Protein AF-A0A952FEF1-F1 (afdb_monomer)

Nearest PDB structures (foldseek):
  5n77-assembly1_E  TM=9.427E-01  e=1.129E-18  Escherichia coli
  5n78-assembly1_C  TM=9.349E-01  e=2.037E-18  Es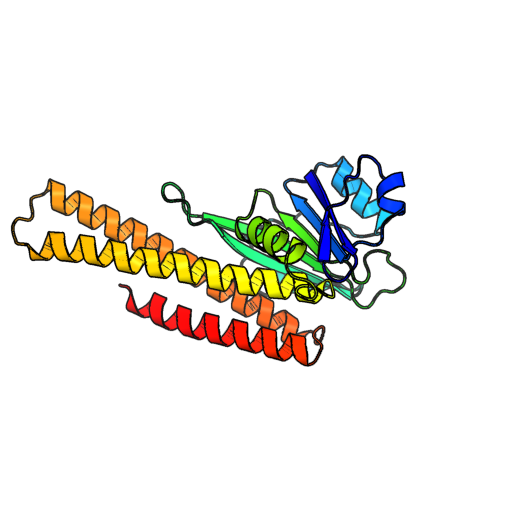cherichia coli
  8zak-assembly1_A  TM=8.685E-01  e=8.334E-14  Campylobacter jejuni
  8zak-assembly2_B  TM=9.053E-01  e=2.712E-13  Campylobacter jejuni
  8zah-assembly2_B  TM=8.853E-01  e=4.165E-13  Campylobacter jejuni

Mean predicted aligned error: 4.14 Å

Radius of gyration: 20.31 Å; Cα contacts (8 Å, |Δi|>4): 347; chains: 1; bounding box: 54×36×61 Å

Structure (mmCIF, N/CA/C/O backbone):
data_AF-A0A952FEF1-F1
#
_entry.id   AF-A0A952FEF1-F1
#
loop_
_atom_site.group_PDB
_atom_site.id
_atom_site.type_symbol
_atom_site.label_atom_id
_atom_site.label_alt_id
_atom_site.label_comp_id
_atom_site.label_asym_id
_atom_site.label_entity_id
_atom_site.label_seq_id
_atom_site.pdbx_PDB_ins_code
_atom_site.Cartn_x
_atom_site.Cartn_y
_atom_site.Cartn_z
_atom_site.occupancy
_atom_site.B_iso_or_equiv
_atom_site.auth_seq_id
_atom_site.auth_comp_id
_atom_site.auth_asym_id
_atom_site.auth_atom_id
_atom_site.pdbx_PDB_model_num
ATOM 1 N N . MET A 1 1 ? -16.180 6.837 -3.194 1.00 88.62 1 MET A N 1
ATOM 2 C CA . MET A 1 1 ? -16.674 5.456 -3.078 1.00 88.62 1 MET A CA 1
ATOM 3 C C . MET A 1 1 ? -16.152 4.860 -1.791 1.00 88.62 1 MET A C 1
ATOM 5 O O . MET A 1 1 ? -14.949 4.789 -1.569 1.00 88.62 1 MET A O 1
ATOM 9 N N . LEU A 1 2 ? -17.084 4.459 -0.938 1.00 91.62 2 LEU A N 1
ATOM 10 C CA . LEU A 1 2 ? -16.831 3.824 0.341 1.00 91.62 2 LEU A CA 1
ATOM 11 C C . LEU A 1 2 ? -16.951 2.300 0.210 1.00 91.62 2 LEU A C 1
ATOM 13 O O . LEU A 1 2 ? -18.035 1.779 -0.036 1.00 91.62 2 LEU A O 1
ATOM 17 N N . ASN A 1 3 ? -15.846 1.585 0.409 1.00 93.94 3 ASN A N 1
ATOM 18 C CA . ASN A 1 3 ? -15.790 0.127 0.401 1.00 93.94 3 ASN A CA 1
ATOM 19 C C . ASN A 1 3 ? -15.599 -0.392 1.834 1.00 93.94 3 ASN A C 1
ATOM 21 O O . ASN A 1 3 ? -14.660 0.004 2.524 1.00 93.94 3 ASN A O 1
ATOM 25 N N . ILE A 1 4 ? -16.465 -1.297 2.285 1.00 95.62 4 ILE A N 1
ATOM 26 C CA . ILE A 1 4 ? -16.447 -1.821 3.656 1.00 95.62 4 ILE A CA 1
ATOM 27 C C . ILE A 1 4 ? -16.123 -3.306 3.622 1.00 95.62 4 ILE A C 1
ATOM 29 O O . ILE A 1 4 ? -16.765 -4.053 2.889 1.00 95.62 4 ILE A O 1
ATOM 33 N N . PHE A 1 5 ? -15.143 -3.740 4.416 1.00 96.88 5 PHE A N 1
ATOM 34 C CA . PHE A 1 5 ? -14.686 -5.123 4.415 1.00 96.88 5 PHE A CA 1
ATOM 35 C C . PHE A 1 5 ? -14.766 -5.784 5.790 1.00 96.88 5 PHE A C 1
ATOM 37 O O . PHE A 1 5 ? -14.161 -5.329 6.765 1.00 96.88 5 PHE A O 1
ATOM 44 N N . THR A 1 6 ? -15.474 -6.909 5.847 1.00 96.25 6 THR A N 1
ATOM 45 C CA . THR A 1 6 ? -15.624 -7.762 7.031 1.00 96.25 6 THR A CA 1
ATOM 46 C C . THR A 1 6 ? -14.852 -9.071 6.853 1.00 96.25 6 THR A C 1
ATOM 48 O O . THR A 1 6 ? -14.507 -9.474 5.738 1.00 96.25 6 THR A O 1
ATOM 51 N N . LEU A 1 7 ? -14.571 -9.754 7.966 1.00 94.94 7 LEU A N 1
ATOM 52 C CA . LEU A 1 7 ? -14.046 -11.118 7.944 1.00 94.94 7 LEU A CA 1
ATOM 53 C C . LEU A 1 7 ? -15.168 -12.126 8.176 1.00 94.94 7 LEU A C 1
ATOM 55 O O . LEU A 1 7 ? -15.826 -12.108 9.215 1.00 94.94 7 LEU A O 1
ATOM 59 N N . ALA A 1 8 ? -15.321 -13.074 7.252 1.00 92.25 8 ALA A N 1
ATOM 60 C CA . ALA A 1 8 ? -16.182 -14.236 7.440 1.00 92.25 8 ALA A CA 1
ATOM 61 C C . ALA A 1 8 ? -15.446 -15.520 7.039 1.00 92.25 8 ALA A C 1
ATOM 63 O O . ALA A 1 8 ? -14.955 -15.661 5.920 1.00 92.25 8 ALA A O 1
ATOM 64 N N . ASN A 1 9 ? -15.366 -16.487 7.960 1.00 89.50 9 ASN A N 1
ATOM 65 C CA . ASN A 1 9 ? -14.666 -17.765 7.754 1.00 89.50 9 ASN A CA 1
ATOM 66 C C . ASN A 1 9 ? -13.218 -17.593 7.240 1.00 89.50 9 ASN A C 1
ATOM 68 O O . ASN A 1 9 ? -12.800 -18.288 6.308 1.00 89.50 9 ASN A O 1
ATOM 72 N N . GLY A 1 10 ? -12.489 -16.628 7.816 1.00 90.81 10 GLY A N 1
ATOM 73 C CA . GLY A 1 10 ? -11.101 -16.309 7.462 1.00 90.81 10 GLY A CA 1
ATOM 74 C C . GLY A 1 10 ? -10.921 -15.665 6.085 1.00 90.81 10 GLY A C 1
ATOM 75 O O . GLY A 1 10 ? -9.812 -15.665 5.568 1.00 90.81 10 GLY A O 1
ATOM 76 N N . ARG A 1 11 ? -11.993 -15.179 5.451 1.00 94.56 11 ARG A N 1
ATOM 77 C CA . ARG A 1 11 ? -11.941 -14.498 4.151 1.00 94.56 11 ARG A CA 1
ATOM 78 C C . ARG A 1 11 ? -12.457 -13.078 4.275 1.00 94.56 11 ARG A C 1
ATOM 80 O O . ARG A 1 11 ? -13.389 -12.826 5.039 1.00 94.56 11 ARG A O 1
ATOM 87 N N . LEU A 1 12 ? -11.894 -12.197 3.457 1.00 95.56 12 LEU A N 1
ATOM 88 C CA . LEU A 1 12 ? -12.344 -10.820 3.328 1.00 95.56 12 LEU A CA 1
ATOM 89 C C . LEU A 1 12 ? -13.577 -10.753 2.415 1.00 95.56 12 LEU A C 1
ATOM 91 O O . LEU A 1 12 ? -13.528 -11.206 1.265 1.00 95.56 12 LEU A O 1
ATOM 95 N N . PHE A 1 13 ? -14.668 -10.183 2.920 1.00 94.50 13 PHE A N 1
ATOM 96 C CA . PHE A 1 13 ? -15.900 -9.933 2.173 1.00 94.50 13 PHE A CA 1
ATOM 97 C C . PHE A 1 13 ? -16.162 -8.439 2.084 1.00 94.50 13 PHE A C 1
ATOM 99 O O . PHE A 1 13 ? -16.010 -7.729 3.070 1.00 94.50 13 PHE A O 1
ATOM 106 N N . GLN A 1 14 ? -16.538 -7.980 0.892 1.00 94.75 14 GLN A N 1
ATOM 107 C CA . GLN A 1 14 ? -16.994 -6.613 0.684 1.00 94.75 14 GLN A CA 1
ATOM 108 C C . GLN A 1 14 ? -18.488 -6.543 0.986 1.00 94.75 14 GLN A C 1
ATOM 110 O O . GLN A 1 14 ? -19.257 -7.320 0.421 1.00 94.75 14 GLN A O 1
ATOM 115 N N . GLU A 1 15 ? -18.872 -5.614 1.851 1.00 93.38 15 GLU A N 1
ATOM 116 C CA . GLU A 1 15 ? -20.261 -5.296 2.160 1.00 93.38 15 GLU A CA 1
ATOM 117 C C . GLU A 1 15 ? -20.717 -4.126 1.285 1.00 93.38 15 GLU A C 1
ATOM 119 O O . GLU A 1 15 ? -20.007 -3.126 1.137 1.00 93.38 15 GLU A O 1
ATOM 124 N N . GLU A 1 16 ? -21.910 -4.244 0.711 1.00 86.38 16 GLU A N 1
ATOM 125 C CA . GLU A 1 16 ? -22.573 -3.144 0.014 1.00 86.38 16 GLU A CA 1
ATOM 126 C C . GLU A 1 16 ? -23.330 -2.304 1.047 1.00 86.38 16 GLU A C 1
ATOM 128 O O . GLU A 1 16 ? -24.129 -2.836 1.819 1.00 86.38 16 GLU A O 1
ATOM 133 N N . ILE A 1 17 ? -23.034 -1.002 1.100 1.00 85.88 17 ILE A N 1
ATOM 134 C CA . ILE A 1 17 ? -23.623 -0.076 2.073 1.00 85.88 17 ILE A CA 1
ATOM 135 C C . ILE A 1 17 ? -24.239 1.100 1.328 1.00 85.88 17 ILE A C 1
ATOM 137 O O . ILE A 1 17 ? -23.536 1.864 0.671 1.00 85.88 17 ILE A O 1
ATOM 141 N N . GLU A 1 18 ? -25.546 1.279 1.490 1.00 83.38 18 GLU A N 1
ATOM 142 C CA . GLU A 1 18 ? -26.302 2.383 0.896 1.00 83.38 18 GLU A CA 1
ATOM 143 C C . GLU A 1 18 ? -26.674 3.456 1.935 1.00 83.38 18 GLU A C 1
ATOM 145 O O . GLU A 1 18 ? -27.182 4.523 1.587 1.00 83.38 18 GLU A O 1
ATOM 150 N N . SER A 1 19 ? -26.432 3.198 3.228 1.00 84.81 19 SER A N 1
ATOM 151 C CA . SER A 1 19 ? -26.795 4.113 4.317 1.00 84.81 19 SER A CA 1
ATOM 152 C C . SER A 1 19 ? -25.922 3.986 5.571 1.00 84.81 19 SER A C 1
ATOM 154 O O . SER A 1 19 ? -25.341 2.942 5.870 1.00 84.81 19 SER A O 1
ATOM 156 N N . LEU A 1 20 ? -25.916 5.043 6.391 1.00 84.19 20 LEU A N 1
ATOM 157 C CA . LEU A 1 20 ? -25.285 5.045 7.718 1.00 84.19 20 LEU A CA 1
ATOM 158 C C . LEU A 1 20 ? -25.856 3.958 8.652 1.00 84.19 20 LEU A C 1
ATOM 160 O O . LEU A 1 20 ? -25.149 3.398 9.490 1.00 84.19 20 LEU A O 1
ATOM 164 N N . GLU A 1 21 ? -27.145 3.653 8.517 1.00 86.75 21 GLU A N 1
ATOM 165 C CA . GLU A 1 21 ? -27.823 2.627 9.311 1.00 86.75 21 GLU A CA 1
ATOM 166 C C . GLU A 1 21 ? -27.338 1.222 8.949 1.00 86.75 21 GLU A C 1
ATOM 168 O O . GLU A 1 21 ? -27.220 0.371 9.829 1.00 86.75 21 GLU A O 1
ATOM 173 N N . GLU A 1 22 ? -27.005 0.968 7.684 1.00 86.31 22 GLU A N 1
ATOM 174 C CA . GLU A 1 22 ? -26.373 -0.281 7.257 1.00 86.31 22 GLU A CA 1
ATOM 175 C C . GLU A 1 22 ? -24.933 -0.395 7.737 1.00 86.31 22 GLU A C 1
ATOM 177 O O . GLU A 1 22 ? -24.582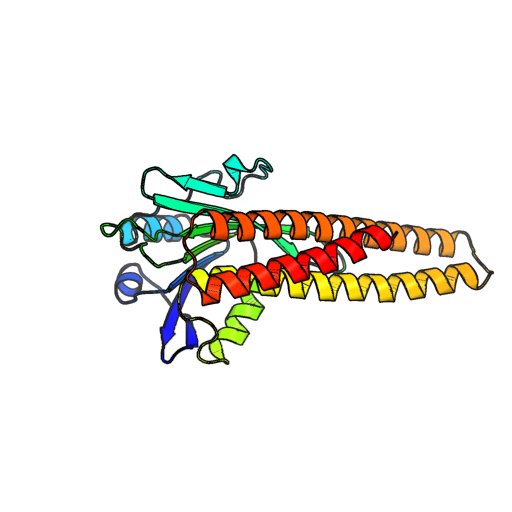 -1.438 8.285 1.00 86.31 22 GLU A O 1
ATOM 182 N N . LEU A 1 23 ? -24.146 0.686 7.665 1.00 85.25 23 LEU A N 1
ATOM 183 C CA . LEU A 1 23 ? -22.796 0.737 8.242 1.00 85.25 23 LEU A CA 1
ATOM 184 C C . LEU A 1 23 ? -22.789 0.301 9.713 1.00 85.25 23 LEU A C 1
ATOM 186 O O . LEU A 1 23 ? -21.884 -0.402 10.158 1.00 85.25 23 LEU A O 1
ATOM 190 N N . SER A 1 24 ? -23.846 0.651 10.454 1.00 85.69 24 SER A N 1
ATOM 191 C CA . SER A 1 24 ? -23.979 0.304 11.868 1.00 85.69 24 SER A CA 1
ATOM 192 C C . SER A 1 24 ? -24.168 -1.182 12.175 1.00 85.69 24 SER A C 1
ATOM 194 O O . SER A 1 24 ? -24.002 -1.599 13.323 1.00 85.69 24 SER A O 1
ATOM 196 N N . LYS A 1 25 ? -24.506 -1.986 11.163 1.00 87.56 25 LYS A N 1
ATOM 197 C CA . LYS A 1 25 ? -24.765 -3.424 11.305 1.00 87.56 25 LYS A CA 1
ATOM 198 C C . LYS A 1 25 ? -23.495 -4.262 11.194 1.00 87.56 25 LYS A C 1
ATOM 200 O O . LYS A 1 25 ? -23.526 -5.438 11.550 1.00 87.56 25 LYS A O 1
ATOM 205 N N . PHE A 1 26 ? -22.401 -3.674 10.713 1.00 87.69 26 PHE A N 1
ATOM 206 C CA . PHE A 1 26 ? -21.155 -4.380 10.449 1.00 87.69 26 PHE A CA 1
ATOM 207 C C . PHE A 1 26 ? -20.043 -3.929 11.395 1.00 87.69 26 PHE A C 1
ATOM 209 O O . PHE A 1 26 ? -19.966 -2.772 11.812 1.00 87.69 26 PHE A O 1
ATOM 216 N N . GLN A 1 27 ? -19.147 -4.865 11.698 1.00 88.44 27 GLN A N 1
ATOM 217 C CA . GLN A 1 27 ? -17.873 -4.593 12.353 1.00 88.44 27 GLN A CA 1
ATOM 218 C C . GLN A 1 27 ? -16.756 -4.924 11.354 1.00 88.44 27 GLN A C 1
ATOM 220 O O . GLN A 1 27 ? -16.274 -6.059 11.330 1.00 88.44 27 GLN A O 1
ATOM 225 N N . PRO A 1 28 ? -16.415 -3.986 10.452 1.00 95.75 28 PRO A N 1
ATOM 226 C CA . PRO A 1 28 ? -15.373 -4.223 9.467 1.00 95.75 28 PRO A CA 1
ATOM 227 C C . PRO A 1 28 ? -13.997 -4.286 10.121 1.00 95.75 28 PRO A C 1
ATOM 229 O O . PRO A 1 28 ? -13.797 -3.776 11.218 1.00 95.75 28 PRO A O 1
ATOM 232 N N . ILE A 1 29 ? -13.041 -4.874 9.410 1.00 96.88 29 ILE A N 1
ATOM 233 C CA . ILE A 1 29 ? -11.614 -4.768 9.742 1.00 96.88 29 ILE A CA 1
ATOM 234 C C . ILE A 1 29 ? -10.899 -3.754 8.849 1.00 96.88 29 ILE A C 1
ATOM 236 O O . ILE A 1 29 ? -9.807 -3.299 9.178 1.00 96.88 29 ILE A O 1
ATOM 240 N N 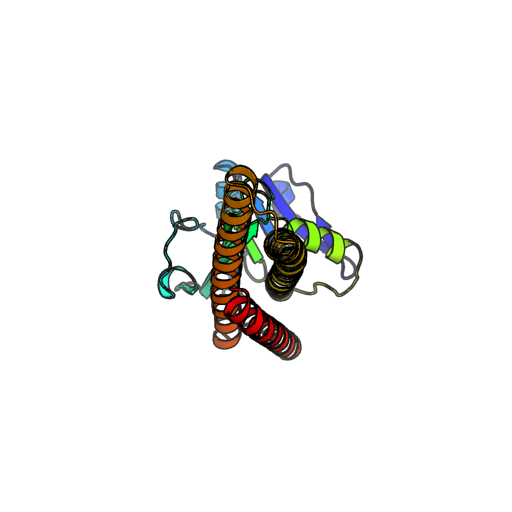. TRP A 1 30 ? -11.510 -3.401 7.717 1.00 98.19 30 TRP A N 1
ATOM 241 C CA . TRP A 1 30 ? -10.955 -2.470 6.750 1.00 98.19 30 TRP A CA 1
ATOM 242 C C . TRP A 1 30 ? -12.071 -1.671 6.079 1.00 98.19 30 TRP A C 1
ATOM 244 O O . TRP A 1 30 ? -13.072 -2.224 5.624 1.00 98.19 30 TRP A O 1
ATOM 254 N N . VAL A 1 31 ? -11.890 -0.359 6.046 1.00 97.44 31 VAL A N 1
ATOM 255 C CA . VAL A 1 31 ? -12.733 0.613 5.365 1.00 97.44 31 VAL A CA 1
ATOM 256 C C . VAL A 1 31 ? -11.854 1.355 4.372 1.00 97.44 31 VAL A C 1
ATOM 258 O O . VAL A 1 31 ? -10.901 2.028 4.755 1.00 97.44 31 VAL A O 1
ATOM 261 N N . ASP A 1 32 ? -12.169 1.228 3.095 1.00 97.44 32 ASP A N 1
ATOM 262 C CA . ASP A 1 32 ? -11.422 1.865 2.025 1.00 97.44 32 ASP A CA 1
ATOM 263 C C . ASP A 1 32 ? -12.239 2.982 1.383 1.00 97.44 32 ASP A C 1
ATOM 265 O O . ASP A 1 32 ? -13.369 2.777 0.941 1.00 97.44 32 ASP A O 1
ATOM 269 N N . LEU A 1 33 ? -11.656 4.172 1.361 1.00 96.44 33 LEU A N 1
ATOM 270 C CA . LEU A 1 33 ? -12.232 5.390 0.832 1.00 96.44 33 LEU A CA 1
ATOM 271 C C . LEU A 1 33 ? -11.487 5.795 -0.443 1.00 96.44 33 LEU A C 1
ATOM 273 O O . LEU A 1 33 ? -10.442 6.439 -0.374 1.00 96.44 33 LEU A O 1
ATOM 277 N N . GLU A 1 34 ? -12.072 5.469 -1.590 1.00 95.38 34 GLU A N 1
ATOM 278 C CA . GLU A 1 34 ? -11.584 5.854 -2.918 1.00 95.38 34 GLU A CA 1
ATOM 279 C C . GLU A 1 34 ? -12.314 7.114 -3.390 1.00 95.38 34 GLU A C 1
ATOM 281 O O . GLU A 1 34 ? -13.537 7.093 -3.549 1.00 95.38 34 GLU A O 1
ATOM 286 N N . SER A 1 35 ? -11.600 8.224 -3.565 1.00 94.38 35 SER A N 1
ATOM 287 C CA . SER A 1 35 ? -12.153 9.552 -3.883 1.00 94.38 35 SER A CA 1
ATOM 288 C C . SER A 1 35 ? -13.437 9.864 -3.076 1.00 94.38 35 SER A C 1
ATOM 290 O O . SER A 1 35 ? -14.511 10.096 -3.651 1.00 94.38 35 SER A O 1
ATOM 292 N N . PRO A 1 36 ? -13.408 9.787 -1.729 1.00 93.44 36 PRO A N 1
ATOM 293 C CA . PRO A 1 36 ? -14.621 9.828 -0.922 1.00 93.44 36 PRO A CA 1
ATOM 294 C C . PRO A 1 36 ? -15.351 11.168 -1.018 1.00 93.44 36 PRO A C 1
ATOM 296 O O . PRO A 1 36 ? -14.771 12.247 -0.861 1.00 93.44 36 PRO A O 1
ATOM 299 N N . THR A 1 37 ? -16.666 11.093 -1.180 1.00 93.38 37 THR A N 1
ATOM 300 C CA . THR A 1 37 ? -17.550 12.256 -1.156 1.00 93.38 37 THR A CA 1
ATOM 301 C C . THR A 1 37 ? -17.601 12.884 0.239 1.00 93.38 37 THR A C 1
ATOM 303 O O . THR A 1 37 ? -17.313 12.251 1.259 1.00 93.38 37 THR A O 1
ATOM 306 N N . LEU A 1 38 ? -18.036 14.146 0.320 1.00 92.25 38 LEU A N 1
ATOM 307 C CA . LEU A 1 38 ? -18.250 14.814 1.610 1.00 92.25 38 LEU A CA 1
ATOM 308 C C . LEU A 1 38 ? -19.266 14.078 2.496 1.00 92.25 38 LEU A C 1
ATOM 310 O O . LEU A 1 38 ? -19.184 14.169 3.718 1.00 92.25 38 LEU A O 1
ATOM 314 N N . GLU A 1 39 ? -20.232 13.383 1.897 1.00 91.75 39 GLU A N 1
ATOM 315 C CA . GLU A 1 39 ? -21.214 12.582 2.624 1.00 91.75 39 GLU A CA 1
ATOM 316 C C . GLU A 1 39 ? -20.576 11.329 3.233 1.00 91.75 39 GLU A C 1
ATOM 318 O O . GLU A 1 39 ? -20.695 11.123 4.439 1.00 91.75 39 GLU A O 1
ATOM 323 N N . GLU A 1 40 ? -19.798 10.577 2.452 1.00 92.75 40 GLU A N 1
ATOM 324 C CA . GLU A 1 40 ? -19.050 9.409 2.937 1.00 92.75 40 GLU A CA 1
ATOM 325 C C . GLU A 1 40 ? -18.080 9.801 4.070 1.00 92.75 40 GLU A C 1
ATOM 327 O O . GLU A 1 40 ? -18.071 9.171 5.129 1.00 92.75 40 GLU A O 1
ATOM 332 N N . LYS A 1 41 ? -17.337 10.913 3.925 1.00 93.38 41 LYS A N 1
ATOM 333 C CA . LYS A 1 41 ? -16.468 11.442 4.999 1.00 93.38 41 LYS A CA 1
ATOM 334 C C . LYS A 1 41 ? -17.259 11.782 6.271 1.00 93.38 41 LYS A C 1
ATOM 336 O O . LYS A 1 41 ? -16.787 11.540 7.384 1.00 93.38 41 LYS A O 1
ATOM 341 N N . ARG A 1 42 ? -18.476 12.331 6.139 1.00 92.38 42 ARG A N 1
ATOM 342 C CA . ARG A 1 42 ? -19.357 12.611 7.289 1.00 92.38 42 ARG A CA 1
ATOM 343 C C . ARG A 1 42 ? -19.831 11.331 7.961 1.00 92.38 42 ARG A C 1
ATOM 345 O O . ARG A 1 42 ? -19.879 11.314 9.188 1.00 92.38 42 ARG A O 1
ATOM 352 N N . TRP A 1 43 ? -20.156 10.284 7.204 1.00 92.69 43 TRP A N 1
ATOM 353 C CA . TRP A 1 43 ? -20.540 8.989 7.772 1.00 92.69 43 TRP A CA 1
ATOM 354 C C . TRP A 1 43 ? -19.415 8.398 8.617 1.00 92.69 43 TRP A C 1
ATOM 356 O O . TRP A 1 43 ? -19.668 7.992 9.751 1.00 92.69 43 TRP A O 1
ATOM 366 N N . ILE A 1 44 ? -18.171 8.449 8.128 1.00 94.31 44 ILE A N 1
ATOM 367 C CA . ILE A 1 44 ? -17.005 7.995 8.897 1.00 94.31 44 ILE A CA 1
ATOM 368 C C . ILE A 1 44 ? -16.861 8.771 10.204 1.00 94.31 44 ILE A C 1
ATOM 370 O O . ILE A 1 44 ? -16.784 8.167 11.275 1.00 94.31 44 ILE A O 1
ATOM 374 N N . LYS A 1 45 ? -16.929 10.103 10.140 1.00 93.81 45 LYS A N 1
ATOM 375 C CA . LYS A 1 45 ? -16.833 10.951 11.332 1.00 93.81 45 LYS A CA 1
ATOM 376 C C . LYS A 1 45 ? -17.956 10.698 12.338 1.00 93.81 45 LYS A C 1
ATOM 378 O O . LYS A 1 45 ? -17.699 10.635 13.535 1.00 93.81 45 LYS A O 1
ATOM 383 N N . GLN A 1 46 ? -19.196 10.559 11.874 1.00 92.94 46 GLN A N 1
ATOM 384 C CA . GLN A 1 46 ? -20.356 10.355 12.746 1.00 92.94 46 GLN A CA 1
ATOM 385 C C . GLN A 1 46 ? -20.379 8.966 13.383 1.00 92.94 46 GLN A C 1
ATOM 387 O O . GLN A 1 46 ? -20.750 8.840 14.548 1.00 92.94 46 GLN A O 1
ATOM 392 N N . TYR A 1 47 ? -20.015 7.929 12.627 1.00 93.25 47 TYR A N 1
ATOM 393 C CA . TYR A 1 47 ? -20.122 6.556 13.100 1.00 93.25 47 TYR A CA 1
ATOM 394 C C . TYR A 1 47 ? -18.880 6.095 13.861 1.00 93.25 47 TYR A C 1
ATOM 396 O O . TYR A 1 47 ? -19.010 5.538 14.952 1.00 93.25 47 TYR A O 1
ATOM 404 N N . TYR A 1 48 ? -17.689 6.337 13.308 1.00 93.56 48 TYR A N 1
ATOM 405 C CA . TYR A 1 48 ? -16.428 5.869 13.884 1.00 93.56 48 TYR A CA 1
ATOM 406 C C . TYR A 1 48 ? -15.779 6.872 14.837 1.00 93.56 48 TYR A C 1
ATOM 408 O O . TYR A 1 48 ? -14.910 6.481 15.611 1.00 93.56 48 TYR A O 1
ATOM 416 N N . GLY A 1 49 ? -16.190 8.144 14.795 1.00 91.25 49 GLY A N 1
ATOM 417 C CA . GLY A 1 49 ? -15.517 9.226 15.521 1.00 91.25 49 GLY A CA 1
ATOM 418 C C . GLY A 1 49 ? -14.176 9.636 14.904 1.00 91.25 49 GLY A C 1
ATOM 419 O O . GLY A 1 49 ? -13.495 10.492 15.459 1.00 91.25 49 GLY A O 1
ATOM 420 N N . LEU A 1 50 ? -13.819 9.060 13.753 1.00 92.81 50 LEU A N 1
ATOM 421 C CA . LEU A 1 50 ? -12.554 9.285 13.063 1.00 92.81 50 LEU A CA 1
ATOM 422 C C . LEU A 1 50 ? -12.628 10.540 12.191 1.00 92.81 50 LEU A C 1
ATOM 424 O O . LEU A 1 50 ? -13.564 10.715 11.405 1.00 92.81 50 LEU A O 1
ATOM 428 N N . SER A 1 51 ? -11.631 11.414 12.315 1.00 89.50 51 SER A N 1
ATOM 429 C CA . SER A 1 51 ? -11.489 12.591 11.454 1.00 89.50 51 SER A CA 1
ATOM 430 C C . SER A 1 51 ? -10.360 12.359 10.460 1.00 89.50 51 SER A C 1
ATOM 432 O O . SER A 1 51 ? -9.226 12.133 10.853 1.00 89.50 51 SER A O 1
ATOM 434 N N . ILE A 1 52 ? -10.677 12.421 9.167 1.00 91.75 52 ILE A N 1
ATOM 435 C CA . ILE A 1 52 ? -9.669 12.351 8.105 1.00 91.75 52 ILE A CA 1
ATOM 436 C C . ILE A 1 52 ? -8.993 13.729 8.025 1.00 91.75 52 ILE A C 1
ATOM 438 O O . ILE A 1 52 ? -9.720 14.707 7.812 1.00 91.75 52 ILE A O 1
ATOM 442 N N . PRO A 1 53 ? -7.661 13.827 8.198 1.00 89.12 53 PRO A N 1
ATOM 443 C CA . PRO A 1 53 ? -6.945 15.095 8.084 1.00 89.12 53 PRO A CA 1
ATOM 444 C C . PRO A 1 53 ? -7.146 15.742 6.706 1.00 89.12 53 PRO A C 1
ATOM 446 O O . PRO A 1 53 ? -7.242 15.042 5.695 1.00 89.12 53 PRO A O 1
ATOM 449 N N . GLU A 1 54 ? -7.241 17.073 6.651 1.00 86.69 54 GLU A N 1
ATOM 450 C CA . GLU A 1 54 ? -7.409 17.794 5.375 1.00 86.69 54 GLU A CA 1
ATOM 451 C C . GLU A 1 54 ? -6.167 17.672 4.485 1.00 86.69 54 GLU A C 1
ATOM 453 O O . GLU A 1 54 ? -6.298 17.610 3.266 1.00 86.69 54 GLU A O 1
ATOM 458 N N . ASP A 1 55 ? -4.998 17.549 5.110 1.00 85.94 55 ASP A N 1
ATOM 459 C CA . ASP A 1 55 ? -3.676 17.367 4.512 1.00 85.94 55 ASP A CA 1
ATOM 460 C C . ASP A 1 55 ? -3.335 15.890 4.244 1.00 85.94 55 ASP A C 1
ATOM 462 O O . ASP A 1 55 ? -2.196 15.557 3.928 1.00 85.94 55 ASP A O 1
ATOM 466 N N . ALA A 1 56 ? -4.285 14.957 4.391 1.00 83.62 56 ALA A N 1
ATOM 467 C CA . ALA A 1 56 ? -4.001 13.524 4.271 1.00 83.62 56 ALA A CA 1
ATOM 468 C C . ALA A 1 56 ? -3.342 13.149 2.928 1.00 83.62 56 ALA A C 1
ATOM 470 O O . ALA A 1 56 ? -2.550 12.205 2.882 1.00 83.62 56 ALA A O 1
ATOM 471 N N . MET A 1 57 ? -3.661 13.892 1.863 1.00 87.31 57 MET A N 1
ATOM 472 C CA . MET A 1 57 ? -3.140 13.698 0.506 1.00 87.31 57 MET A CA 1
ATOM 473 C C . MET A 1 57 ? -1.985 14.653 0.151 1.00 87.31 57 MET A C 1
ATOM 475 O O . MET A 1 57 ? -1.538 14.647 -0.992 1.00 87.31 57 MET A O 1
ATOM 479 N N . ASP A 1 58 ? -1.483 15.454 1.096 1.00 87.06 58 ASP A N 1
ATOM 480 C CA . ASP A 1 58 ? -0.391 16.399 0.836 1.00 87.06 58 ASP A CA 1
ATOM 481 C C . ASP A 1 58 ? 0.900 15.666 0.446 1.00 87.06 58 ASP A C 1
ATOM 483 O O . ASP A 1 58 ? 1.211 14.585 0.951 1.00 87.06 58 ASP A O 1
ATOM 487 N N . GLU A 1 59 ? 1.697 16.265 -0.438 1.00 82.00 59 GLU A N 1
ATOM 488 C CA . GLU A 1 59 ? 2.913 15.654 -0.997 1.00 82.00 59 GLU A CA 1
ATOM 489 C C . GLU A 1 59 ? 4.135 15.706 -0.060 1.00 82.00 59 GLU A C 1
ATOM 491 O O . GLU A 1 59 ? 5.260 15.449 -0.493 1.00 82.00 59 GLU A O 1
ATOM 496 N N . ASP A 1 60 ? 3.927 15.988 1.227 1.00 85.94 60 ASP A N 1
ATOM 497 C CA . ASP A 1 60 ? 4.991 16.065 2.226 1.00 85.94 60 ASP A CA 1
ATOM 498 C C . ASP A 1 60 ? 5.835 14.777 2.274 1.00 85.94 60 ASP A C 1
ATOM 500 O O . ASP A 1 60 ? 5.349 13.640 2.170 1.00 85.94 60 ASP A O 1
ATOM 504 N N . ILE A 1 61 ? 7.147 14.962 2.429 1.00 79.44 61 ILE A N 1
ATOM 505 C CA . ILE A 1 61 ? 8.155 13.888 2.350 1.00 79.44 61 ILE A CA 1
ATOM 506 C C . ILE A 1 61 ? 8.755 13.601 3.741 1.00 79.44 61 ILE A C 1
ATOM 508 O O . ILE A 1 61 ? 9.336 12.532 3.998 1.00 79.44 61 ILE A O 1
ATOM 512 N N . GLU A 1 62 ? 8.613 14.551 4.664 1.00 85.75 62 GLU A N 1
ATOM 513 C CA . GLU A 1 62 ? 9.107 14.492 6.031 1.00 85.75 62 GLU A CA 1
ATOM 514 C C . GLU A 1 62 ? 8.532 13.291 6.793 1.00 85.75 62 GLU A C 1
ATOM 516 O O . GLU A 1 62 ? 7.342 12.992 6.734 1.00 85.75 62 GLU A O 1
ATOM 521 N N . GLU A 1 63 ? 9.377 12.607 7.578 1.00 82.00 63 GLU A N 1
ATOM 522 C CA . GLU A 1 63 ? 8.939 11.425 8.347 1.00 82.00 63 GLU A CA 1
ATOM 523 C C . GLU A 1 63 ? 7.798 11.758 9.300 1.00 82.00 63 GLU A C 1
ATOM 525 O O . GLU A 1 63 ? 6.849 10.994 9.405 1.00 82.00 63 GLU A O 1
ATOM 530 N N . SER A 1 64 ? 7.875 12.920 9.948 1.00 86.62 64 SER A N 1
ATOM 531 C CA . SER A 1 64 ? 6.879 13.385 10.910 1.00 86.62 64 SER A CA 1
ATOM 532 C C . SER A 1 64 ? 5.530 13.727 10.285 1.00 86.62 64 SER A C 1
ATOM 534 O O . SER A 1 64 ? 4.539 13.716 11.000 1.00 86.62 64 SER A O 1
ATOM 536 N N . ALA A 1 65 ? 5.486 14.039 8.985 1.00 87.19 65 ALA A N 1
ATOM 537 C CA . ALA A 1 65 ? 4.239 14.283 8.260 1.00 87.19 65 ALA A CA 1
ATOM 538 C C . ALA A 1 65 ? 3.628 12.978 7.725 1.00 87.19 65 ALA A C 1
ATOM 540 O O . ALA A 1 65 ? 2.424 12.896 7.491 1.00 87.19 65 ALA A O 1
ATOM 541 N N . ARG A 1 66 ? 4.450 11.934 7.550 1.00 92.12 66 ARG A N 1
ATOM 542 C CA . ARG A 1 66 ? 4.020 10.659 6.964 1.00 92.12 66 ARG A CA 1
ATOM 543 C C . ARG A 1 66 ? 3.724 9.567 7.979 1.00 92.12 66 ARG A C 1
ATOM 545 O O . ARG A 1 66 ? 2.831 8.765 7.739 1.00 92.12 66 ARG A O 1
ATOM 552 N N . PHE A 1 67 ? 4.459 9.512 9.085 1.00 94.44 67 PHE A N 1
ATOM 553 C CA . PHE A 1 67 ? 4.381 8.420 10.052 1.00 94.44 67 PHE A CA 1
ATOM 554 C C . PHE A 1 67 ? 4.354 8.979 11.470 1.00 94.44 67 PHE A C 1
ATOM 556 O O . PHE A 1 67 ? 5.386 9.386 12.012 1.00 94.44 67 PHE A O 1
ATOM 563 N N . TYR A 1 68 ? 3.174 9.015 12.077 1.00 94.31 68 TYR A N 1
ATOM 564 C CA . TYR A 1 68 ? 2.995 9.594 13.404 1.00 94.31 68 TYR A CA 1
ATOM 565 C C . TYR A 1 68 ? 1.848 8.933 14.168 1.00 94.31 68 TYR A C 1
ATOM 567 O O . TYR A 1 68 ? 1.017 8.223 13.605 1.00 94.31 68 TYR A O 1
ATOM 575 N N . GLU A 1 69 ? 1.847 9.143 15.479 1.00 94.38 69 GLU A N 1
ATOM 576 C CA . GLU A 1 69 ? 0.765 8.773 16.387 1.00 94.38 69 GLU A CA 1
ATOM 577 C C . GLU A 1 69 ? 0.152 10.070 16.920 1.00 94.38 69 GLU A C 1
ATOM 579 O O . GLU A 1 69 ? 0.888 10.965 17.344 1.00 94.38 69 GLU A O 1
ATOM 584 N N . GLU A 1 70 ? -1.169 10.194 16.855 1.00 92.25 70 GLU A N 1
ATOM 585 C CA . GLU A 1 70 ? -1.900 11.327 17.425 1.00 92.25 70 GLU A CA 1
ATOM 586 C C . GLU A 1 70 ? -2.130 11.164 18.933 1.00 92.25 70 GLU A C 1
ATOM 588 O O . GLU A 1 70 ? -2.036 10.070 19.489 1.00 92.25 70 GLU A O 1
ATOM 593 N N . ASP A 1 71 ? -2.496 12.257 19.610 1.00 89.19 71 ASP A N 1
ATOM 594 C CA . ASP A 1 71 ? -2.747 12.270 21.061 1.00 89.19 71 ASP A CA 1
ATOM 595 C C . ASP A 1 71 ? -3.858 11.289 21.490 1.00 89.19 71 ASP A C 1
ATOM 597 O O . ASP A 1 71 ? -3.904 10.843 22.639 1.00 89.19 71 ASP A O 1
ATOM 601 N N . ASN A 1 72 ? -4.772 10.953 20.575 1.00 87.19 72 ASN A N 1
ATOM 602 C CA . ASN A 1 72 ? -5.847 9.984 20.788 1.00 87.19 72 ASN A CA 1
ATOM 603 C C . ASN A 1 72 ? -5.414 8.518 20.551 1.00 87.19 72 ASN A C 1
ATOM 605 O O . ASN A 1 72 ? -6.245 7.620 20.723 1.00 87.19 72 ASN A O 1
ATOM 609 N N . GLY A 1 73 ? -4.152 8.280 20.172 1.00 88.50 73 GLY A N 1
ATOM 610 C CA . GLY A 1 73 ? -3.570 6.971 19.873 1.00 88.50 73 GLY A CA 1
ATOM 611 C C . GLY A 1 73 ? -3.838 6.447 18.457 1.00 88.50 73 GLY A C 1
ATOM 612 O O . GLY A 1 73 ? -3.573 5.273 18.183 1.00 88.50 73 GLY A O 1
ATOM 613 N N . GLU A 1 74 ? -4.401 7.265 17.562 1.00 94.31 74 GLU A N 1
ATOM 614 C CA . GLU A 1 74 ? -4.525 6.921 16.144 1.00 94.31 74 GLU A CA 1
ATOM 615 C C . GLU A 1 74 ? -3.146 6.939 15.480 1.00 94.31 74 GLU A C 1
ATOM 617 O O . GLU A 1 74 ? -2.389 7.902 15.579 1.00 94.31 74 GLU A O 1
ATOM 622 N N . LEU A 1 75 ? -2.813 5.848 14.796 1.00 96.00 75 LEU A N 1
ATOM 623 C CA . LEU A 1 75 ? -1.612 5.734 13.983 1.00 96.00 75 LEU A CA 1
ATOM 624 C C . LEU A 1 75 ? -1.926 6.215 12.572 1.00 96.00 75 LEU A C 1
ATOM 626 O O . LEU A 1 75 ? -2.843 5.695 11.934 1.00 96.00 75 LEU A O 1
ATOM 630 N N . HIS A 1 76 ? -1.131 7.160 12.085 1.00 96.94 76 HIS A N 1
ATOM 631 C CA . HIS A 1 76 ? -1.209 7.701 10.737 1.00 96.94 76 HIS A CA 1
ATOM 632 C C . HIS A 1 76 ? 0.008 7.249 9.939 1.00 96.94 76 HIS A C 1
ATOM 634 O O . HIS A 1 76 ? 1.152 7.460 10.347 1.00 96.94 76 HIS A O 1
ATOM 640 N N . ILE A 1 77 ? -0.246 6.608 8.800 1.00 97.25 77 ILE A N 1
ATOM 641 C CA . ILE A 1 77 ? 0.779 6.122 7.875 1.00 97.25 77 ILE A CA 1
ATOM 642 C C . ILE A 1 77 ? 0.404 6.613 6.482 1.00 97.25 77 ILE A C 1
ATOM 644 O O . ILE A 1 77 ? -0.606 6.200 5.928 1.00 97.25 77 ILE A O 1
ATOM 648 N N . ARG A 1 78 ? 1.208 7.496 5.906 1.00 96.19 78 ARG A N 1
ATOM 649 C CA . ARG A 1 78 ? 1.045 8.007 4.544 1.00 96.19 78 ARG A CA 1
ATOM 650 C C . ARG A 1 78 ? 2.103 7.355 3.674 1.00 96.19 78 ARG A C 1
ATOM 652 O O . ARG A 1 78 ? 3.294 7.575 3.901 1.00 96.19 78 ARG A O 1
ATOM 659 N N . SER A 1 79 ? 1.664 6.547 2.714 1.00 95.75 79 SER A N 1
ATOM 660 C CA . SER A 1 79 ? 2.571 5.813 1.841 1.00 95.75 79 SER A CA 1
ATOM 661 C C . SER A 1 79 ? 2.205 5.958 0.374 1.00 95.75 79 SER A C 1
ATOM 663 O O . SER A 1 79 ? 1.027 6.058 0.039 1.00 95.75 79 SER A O 1
ATOM 665 N N . ASP A 1 80 ? 3.214 6.011 -0.484 1.00 95.56 80 ASP A N 1
ATOM 666 C CA . ASP A 1 80 ? 3.022 6.026 -1.930 1.00 95.56 80 ASP A CA 1
ATOM 667 C C . ASP A 1 80 ? 2.936 4.583 -2.454 1.00 95.56 80 ASP A C 1
ATOM 669 O O . ASP A 1 80 ? 3.566 3.687 -1.901 1.00 95.56 80 ASP A O 1
ATOM 673 N N . PHE A 1 81 ? 2.130 4.362 -3.493 1.00 96.75 81 PHE A N 1
ATOM 674 C CA . PHE A 1 81 ? 2.014 3.088 -4.209 1.00 96.75 81 PHE A CA 1
ATOM 675 C C . PHE A 1 81 ? 2.283 3.304 -5.691 1.00 96.75 81 PHE A C 1
ATOM 677 O O . PHE A 1 81 ? 1.806 4.278 -6.282 1.00 96.75 81 PHE A O 1
ATOM 684 N N . LEU A 1 82 ? 3.012 2.385 -6.317 1.00 95.75 82 LEU A N 1
ATOM 685 C CA . LEU A 1 82 ? 3.341 2.477 -7.736 1.00 95.75 82 LEU A CA 1
ATOM 686 C C . LEU A 1 82 ? 2.119 2.184 -8.626 1.00 95.75 82 LEU A C 1
ATOM 688 O O . LEU A 1 82 ? 1.411 1.196 -8.442 1.00 95.75 82 LEU A O 1
ATOM 692 N N . ILE A 1 83 ? 1.938 3.000 -9.665 1.00 94.94 83 ILE A N 1
ATOM 693 C CA . ILE A 1 83 ? 1.151 2.674 -10.857 1.00 94.94 83 ILE A CA 1
ATOM 694 C C . ILE A 1 83 ? 2.125 2.615 -12.030 1.00 94.94 83 ILE A C 1
ATOM 696 O O . ILE A 1 83 ? 2.557 3.648 -12.546 1.00 94.94 83 ILE A O 1
ATOM 700 N N . ALA A 1 84 ? 2.478 1.399 -12.444 1.00 91.12 84 ALA A N 1
ATOM 701 C CA . ALA A 1 84 ? 3.363 1.151 -13.576 1.00 91.12 84 ALA A CA 1
ATOM 702 C C . ALA A 1 84 ? 2.558 1.054 -14.882 1.00 91.12 84 ALA A C 1
ATOM 704 O O . ALA A 1 84 ? 2.506 0.006 -15.520 1.00 91.12 84 ALA A O 1
ATOM 705 N N . ASP A 1 85 ? 1.867 2.138 -15.240 1.00 87.75 85 ASP A N 1
ATOM 706 C CA . ASP A 1 85 ? 1.235 2.268 -16.554 1.00 87.75 85 ASP A CA 1
ATOM 707 C C . ASP A 1 85 ? 2.301 2.539 -17.630 1.00 87.75 85 ASP A C 1
ATOM 709 O O . ASP A 1 85 ? 3.220 3.330 -17.411 1.00 87.75 85 ASP A O 1
ATOM 713 N N . ASP A 1 86 ? 2.175 1.892 -18.792 1.00 77.44 86 ASP A N 1
ATOM 714 C CA . ASP A 1 86 ? 3.155 1.995 -19.882 1.00 77.44 86 ASP A CA 1
ATOM 715 C C . ASP A 1 86 ? 3.270 3.419 -20.456 1.00 77.44 86 ASP A C 1
ATOM 717 O O . ASP A 1 86 ? 4.325 3.804 -20.969 1.00 77.44 86 ASP A O 1
ATOM 721 N N . ALA A 1 87 ? 2.183 4.198 -20.416 1.00 83.50 87 ALA A N 1
ATOM 722 C CA . ALA A 1 87 ? 2.131 5.550 -20.960 1.00 83.50 87 ALA A CA 1
ATOM 723 C C . ALA A 1 87 ? 2.395 6.617 -19.890 1.00 83.50 87 ALA A C 1
ATOM 725 O O . ALA A 1 87 ? 3.068 7.609 -20.177 1.00 83.50 87 ALA A O 1
ATOM 726 N N . GLU A 1 88 ? 1.875 6.424 -18.677 1.00 88.94 88 GLU A N 1
ATOM 727 C CA . GLU A 1 88 ? 1.953 7.403 -17.590 1.00 88.94 88 GLU A CA 1
ATOM 728 C C . GLU A 1 88 ? 2.269 6.746 -16.233 1.00 88.94 88 GLU A C 1
ATOM 730 O O . GLU A 1 88 ? 1.395 6.644 -15.357 1.00 88.94 88 GLU A O 1
ATOM 735 N N . PRO A 1 89 ? 3.527 6.311 -16.020 1.00 91.19 89 PRO A N 1
ATOM 736 C CA . PRO A 1 89 ? 3.938 5.755 -14.743 1.00 91.19 89 PRO A CA 1
ATOM 737 C C . PRO A 1 89 ? 3.922 6.839 -13.665 1.00 91.19 89 PRO A C 1
ATOM 739 O O . PRO A 1 89 ? 4.514 7.913 -13.808 1.00 91.19 89 PRO A O 1
ATOM 742 N N . ARG A 1 90 ? 3.265 6.553 -12.544 1.00 93.38 90 ARG A N 1
ATOM 743 C CA . ARG A 1 90 ? 3.119 7.494 -11.428 1.00 93.38 90 ARG A CA 1
ATOM 744 C C . ARG A 1 90 ? 3.040 6.767 -10.095 1.00 93.38 90 ARG A C 1
ATOM 746 O O . ARG A 1 90 ? 3.114 5.545 -10.031 1.00 93.38 90 ARG A O 1
ATOM 753 N N . THR A 1 91 ? 2.925 7.539 -9.028 1.00 93.25 91 THR A N 1
ATOM 754 C CA . THR A 1 91 ? 2.706 7.032 -7.676 1.00 93.25 91 THR A CA 1
ATOM 755 C C . THR A 1 91 ? 1.445 7.653 -7.110 1.00 93.25 91 THR A C 1
ATOM 757 O O . THR A 1 91 ? 1.187 8.829 -7.360 1.00 93.25 91 THR A O 1
ATOM 760 N N . VAL A 1 92 ? 0.697 6.879 -6.333 1.00 93.94 92 VAL A N 1
ATOM 761 C CA . VAL A 1 92 ? -0.534 7.319 -5.675 1.00 93.94 92 VAL A CA 1
ATOM 762 C C . VAL A 1 92 ? -0.316 7.330 -4.183 1.00 93.94 92 VAL A C 1
ATOM 764 O O . VAL A 1 92 ? 0.080 6.320 -3.602 1.00 93.94 92 VAL A O 1
ATOM 767 N N . ARG A 1 93 ? -0.602 8.469 -3.557 1.00 95.00 93 ARG A N 1
ATOM 768 C CA . ARG A 1 93 ? -0.590 8.577 -2.107 1.00 95.00 93 ARG A CA 1
ATOM 769 C C . ARG A 1 93 ? -1.799 7.858 -1.525 1.00 95.00 93 ARG A C 1
ATOM 771 O O . ARG A 1 93 ? -2.936 8.138 -1.895 1.00 95.00 93 ARG A O 1
ATOM 778 N N . VAL A 1 94 ? -1.549 7.012 -0.535 1.00 97.25 94 VAL A N 1
ATOM 779 C CA . VAL A 1 94 ? -2.579 6.456 0.336 1.00 97.25 94 VAL A CA 1
ATOM 780 C C . VAL A 1 94 ? -2.303 6.871 1.776 1.00 97.25 94 VAL A C 1
ATOM 782 O O . VAL A 1 94 ? -1.206 6.670 2.301 1.00 97.25 94 VAL A O 1
ATOM 785 N N . ALA A 1 95 ? -3.312 7.438 2.431 1.00 97.56 95 ALA A N 1
ATOM 786 C CA . ALA A 1 95 ? -3.292 7.681 3.866 1.00 97.56 95 ALA A CA 1
ATOM 787 C C . ALA A 1 95 ? -3.998 6.537 4.591 1.00 97.56 95 ALA A C 1
ATOM 789 O O . ALA A 1 95 ? -5.156 6.228 4.313 1.00 97.56 95 ALA A O 1
ATOM 790 N N . PHE A 1 96 ? -3.304 5.937 5.548 1.00 98.19 96 PHE A N 1
ATOM 791 C CA . PHE A 1 96 ? -3.831 4.925 6.442 1.00 98.19 96 PHE A CA 1
ATOM 792 C C . PHE A 1 96 ? -4.007 5.493 7.840 1.00 98.19 96 PHE A C 1
ATOM 794 O O . PHE A 1 96 ? -3.112 6.164 8.359 1.00 98.19 96 PHE A O 1
ATOM 801 N N . ILE A 1 97 ? -5.145 5.184 8.454 1.00 97.75 97 ILE A N 1
ATOM 802 C CA . ILE A 1 97 ? -5.445 5.536 9.840 1.00 97.75 97 ILE A CA 1
ATOM 803 C C . ILE A 1 97 ? -5.864 4.263 10.569 1.00 97.75 97 ILE A C 1
ATOM 805 O O . ILE A 1 97 ? -6.725 3.520 10.091 1.00 97.75 97 ILE A O 1
ATOM 809 N N . LEU A 1 98 ? -5.246 3.996 11.718 1.00 97.50 98 LEU A N 1
ATOM 810 C CA . LEU A 1 98 ? -5.534 2.817 12.526 1.00 97.50 98 LEU A CA 1
ATOM 811 C C . LEU A 1 98 ? -5.514 3.156 14.016 1.00 97.50 98 LEU A C 1
ATOM 813 O O . LEU A 1 98 ? -4.500 3.585 14.557 1.00 97.50 98 LEU A O 1
ATOM 817 N N . ASN A 1 99 ? -6.613 2.864 14.703 1.00 94.81 99 ASN A N 1
ATOM 818 C CA . ASN A 1 99 ? -6.693 2.934 16.157 1.00 94.81 99 ASN A CA 1
ATOM 819 C C . ASN A 1 99 ? -6.558 1.527 16.756 1.00 94.81 99 ASN A C 1
ATOM 821 O O . ASN A 1 99 ? -7.340 0.636 16.425 1.00 94.81 99 ASN A O 1
ATOM 825 N N . LEU A 1 100 ? -5.609 1.319 17.671 1.00 92.69 100 LEU A N 1
ATOM 826 C CA . LEU A 1 100 ? -5.448 0.047 18.396 1.00 92.69 100 LEU A CA 1
ATOM 827 C C . LEU A 1 100 ? -5.634 0.163 19.909 1.00 92.69 100 LEU A C 1
ATOM 829 O O . LEU A 1 100 ? -5.692 -0.861 20.594 1.00 92.69 100 LEU A O 1
ATOM 833 N N . VAL A 1 101 ? -5.729 1.378 20.445 1.00 91.31 101 VAL A N 1
ATOM 834 C CA . VAL A 1 101 ? -5.626 1.619 21.891 1.00 91.31 101 VAL A CA 1
ATOM 835 C C . VAL A 1 101 ? -6.875 2.260 22.474 1.00 91.31 101 VAL A C 1
ATOM 837 O O . VAL A 1 101 ? -7.271 1.889 23.574 1.00 91.31 101 VAL A O 1
ATOM 840 N N . ASN A 1 102 ? -7.548 3.142 21.738 1.00 89.81 102 ASN A N 1
ATOM 841 C CA . ASN A 1 102 ? -8.681 3.900 22.248 1.00 89.81 102 ASN A CA 1
ATOM 842 C C . ASN A 1 102 ? -9.983 3.090 22.142 1.00 89.81 102 ASN A C 1
ATOM 844 O O . ASN A 1 102 ? -10.583 3.005 21.071 1.00 89.81 102 ASN A O 1
ATOM 848 N N . ASP A 1 103 ? -10.384 2.483 23.264 1.00 89.25 103 ASP A N 1
ATOM 849 C CA . ASP A 1 103 ? -11.591 1.654 23.418 1.00 89.25 103 ASP A CA 1
ATOM 850 C C . ASP A 1 103 ? -12.914 2.418 23.261 1.00 89.25 103 ASP A C 1
ATOM 852 O O . ASP A 1 103 ? -13.945 1.797 22.998 1.00 89.25 103 ASP A O 1
ATOM 856 N N . ASP A 1 104 ? -12.902 3.747 23.394 1.00 88.31 104 ASP A N 1
ATOM 857 C CA . ASP A 1 104 ? -14.116 4.566 23.307 1.00 88.31 104 ASP A CA 1
ATOM 858 C C . ASP A 1 104 ? -14.553 4.808 21.851 1.00 88.31 104 ASP A C 1
ATOM 860 O O . ASP A 1 104 ? -15.706 5.168 21.589 1.00 88.31 104 ASP A O 1
ATOM 864 N N . LEU A 1 105 ? -13.649 4.603 20.886 1.00 89.69 105 LEU A N 1
ATOM 865 C CA . LEU A 1 105 ? -13.915 4.804 19.465 1.00 89.69 105 LEU A CA 1
ATOM 866 C C . LEU A 1 105 ? -14.271 3.494 18.767 1.00 89.69 105 LEU A C 1
ATOM 868 O O . LEU A 1 105 ? -13.562 2.491 18.854 1.00 89.69 105 LEU A O 1
ATOM 872 N N . LYS A 1 106 ? -15.318 3.535 17.935 1.00 92.50 106 LYS A N 1
ATOM 873 C CA . LYS A 1 106 ? -15.675 2.399 17.069 1.00 92.50 106 LYS A CA 1
ATOM 874 C C . LYS A 1 106 ? -14.639 2.131 15.971 1.00 92.50 106 LYS A C 1
ATOM 876 O O . LYS A 1 106 ? -14.735 1.106 15.306 1.00 92.50 106 LYS A O 1
ATOM 881 N N . SER A 1 107 ? -13.686 3.044 15.754 1.00 94.44 107 SER A N 1
ATOM 882 C CA . SER A 1 107 ? -12.550 2.857 14.842 1.00 94.44 107 SER A CA 1
ATOM 883 C C . SER A 1 107 ? -11.521 1.843 15.357 1.00 94.44 107 SER A C 1
ATOM 885 O O . SER A 1 107 ? -10.645 1.437 14.595 1.00 94.44 107 SER A O 1
ATOM 887 N N . LYS A 1 108 ? -11.592 1.422 16.631 1.00 95.00 108 LYS A N 1
ATOM 888 C CA . LYS A 1 108 ? -10.614 0.496 17.210 1.00 95.00 108 LYS A CA 1
ATOM 889 C C . LYS A 1 108 ? -10.589 -0.838 16.460 1.00 95.00 108 LYS A C 1
ATOM 891 O O . LYS A 1 108 ? -11.596 -1.535 16.370 1.00 95.00 108 LYS A O 1
ATOM 896 N N . GLY A 1 109 ? -9.409 -1.211 15.974 1.00 95.19 109 GLY A N 1
ATOM 897 C CA . GLY A 1 109 ? -9.184 -2.439 15.212 1.00 95.19 109 GLY A CA 1
ATOM 898 C C . GLY A 1 109 ? -9.680 -2.388 13.764 1.00 95.19 109 GLY A C 1
ATOM 899 O O . GLY A 1 109 ? -9.713 -3.432 13.119 1.00 95.19 109 GLY A O 1
ATOM 900 N N . VAL A 1 110 ? -10.047 -1.207 13.257 1.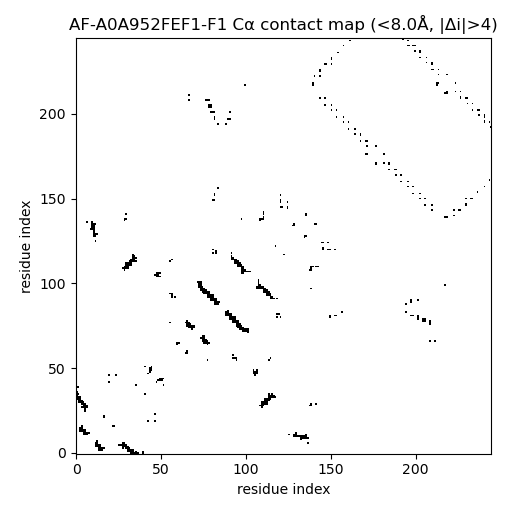00 97.25 110 VAL A N 1
ATOM 901 C CA . VAL A 1 110 ? -10.461 -0.981 11.867 1.00 97.25 110 VAL A CA 1
ATOM 902 C C . VAL A 1 110 ? -9.365 -0.190 11.153 1.00 97.25 110 VAL A C 1
ATOM 904 O O . VAL A 1 110 ? -9.004 0.899 11.597 1.00 97.25 110 VAL A O 1
ATOM 907 N N . LEU A 1 111 ? -8.840 -0.718 10.047 1.00 98.44 111 LEU A N 1
ATOM 908 C CA . LEU A 1 111 ? -7.965 0.038 9.153 1.00 98.44 111 LEU A CA 1
ATOM 909 C C . LEU A 1 111 ? -8.811 0.954 8.268 1.00 98.44 111 LEU A C 1
ATOM 911 O O . LEU A 1 111 ? -9.753 0.484 7.635 1.00 98.44 111 LEU A O 1
ATOM 915 N N . PHE A 1 112 ? -8.443 2.224 8.159 1.00 98.25 112 PHE A N 1
ATOM 916 C CA . PHE A 1 112 ? -8.997 3.137 7.164 1.00 98.25 112 PHE A CA 1
ATOM 917 C C . PHE A 1 112 ? -7.929 3.434 6.122 1.00 98.25 112 PHE A C 1
ATOM 919 O O . PHE A 1 112 ? -6.835 3.832 6.505 1.00 98.25 112 PHE A O 1
ATOM 926 N N . SER A 1 113 ? -8.231 3.260 4.838 1.00 98.31 113 SER A N 1
ATOM 927 C CA . SER A 1 113 ? -7.397 3.741 3.728 1.00 98.31 113 SER A CA 1
ATOM 928 C C . SER A 1 113 ? -8.122 4.851 2.981 1.00 98.31 113 SER A C 1
ATOM 930 O O . SER A 1 113 ? -9.316 4.740 2.722 1.00 98.31 113 SER A O 1
ATOM 932 N N . ILE A 1 114 ? -7.414 5.928 2.660 1.00 97.75 114 ILE A N 1
ATOM 933 C CA . ILE A 1 114 ? -7.924 7.083 1.923 1.00 97.75 114 ILE A CA 1
ATOM 934 C C . ILE A 1 114 ? -6.996 7.326 0.741 1.00 97.75 114 ILE A C 1
ATOM 936 O O . ILE A 1 114 ? -5.786 7.423 0.939 1.00 97.75 114 ILE A O 1
ATOM 940 N N . HIS A 1 115 ? -7.556 7.428 -0.459 1.00 96.38 115 HIS A N 1
ATOM 941 C CA . HIS A 1 115 ? -6.821 7.712 -1.692 1.00 96.38 115 HIS A CA 1
ATOM 942 C C . HIS A 1 115 ? -7.745 8.314 -2.752 1.00 96.38 115 HIS A C 1
ATOM 944 O O . HIS A 1 115 ? -8.969 8.226 -2.641 1.00 96.38 115 HIS A O 1
ATOM 950 N N . ASP A 1 116 ? -7.158 8.957 -3.759 1.00 94.12 116 ASP A N 1
ATOM 951 C CA . ASP A 1 116 ? -7.900 9.694 -4.787 1.00 94.12 116 ASP A CA 1
ATOM 952 C C . ASP A 1 116 ? -8.164 8.891 -6.071 1.00 94.12 116 ASP A C 1
ATOM 954 O O . ASP A 1 116 ? -8.955 9.346 -6.897 1.00 94.12 116 ASP A O 1
ATOM 958 N N . GLU A 1 117 ? -7.558 7.713 -6.248 1.00 91.75 117 GLU A N 1
ATOM 959 C CA . GLU A 1 117 ? -7.698 6.881 -7.451 1.00 91.75 117 GLU A CA 1
ATOM 960 C C . GLU A 1 117 ? -7.433 5.386 -7.185 1.00 91.75 117 GLU A C 1
ATOM 962 O O . GLU A 1 117 ? -6.771 5.033 -6.213 1.00 91.75 117 GLU A O 1
ATOM 967 N N . ASP A 1 118 ? -7.917 4.498 -8.066 1.00 91.19 118 ASP A N 1
ATOM 968 C CA . ASP A 1 118 ? -7.734 3.042 -7.935 1.00 91.19 118 ASP A CA 1
ATOM 969 C C . ASP A 1 118 ? -6.251 2.633 -7.898 1.00 91.19 118 ASP A C 1
ATOM 971 O O . ASP A 1 118 ? -5.457 2.969 -8.780 1.00 91.19 118 ASP A O 1
ATOM 975 N N . VAL A 1 119 ? -5.898 1.823 -6.898 1.00 95.00 119 VAL A N 1
ATOM 976 C CA . VAL A 1 119 ? -4.539 1.315 -6.689 1.00 95.00 119 VAL A CA 1
ATOM 977 C C . VAL A 1 119 ? -4.492 -0.173 -7.069 1.00 95.00 119 VAL A C 1
ATOM 979 O O . VAL A 1 119 ? -5.136 -0.998 -6.408 1.00 95.00 119 VAL A O 1
ATOM 982 N N . PRO A 1 120 ? -3.698 -0.592 -8.079 1.00 93.38 120 PRO A N 1
ATOM 983 C CA . PRO A 1 120 ? -3.674 -1.981 -8.558 1.00 93.38 120 PRO A CA 1
ATOM 984 C C . PRO A 1 120 ? -3.433 -3.027 -7.460 1.00 93.38 120 PRO A C 1
ATOM 986 O O . PRO A 1 120 ? -4.073 -4.086 -7.448 1.00 93.38 120 PRO A O 1
ATOM 989 N N . VAL A 1 121 ? -2.557 -2.702 -6.507 1.00 96.00 121 VAL A N 1
ATOM 990 C CA . VAL A 1 121 ? -2.220 -3.537 -5.346 1.00 96.00 121 VAL A CA 1
ATOM 991 C C . VAL A 1 121 ? -3.445 -3.807 -4.460 1.00 96.00 121 VAL A C 1
ATOM 993 O O . VAL A 1 121 ? -3.647 -4.935 -4.005 1.00 96.00 121 VAL A O 1
ATOM 996 N N . PHE A 1 122 ? -4.334 -2.825 -4.285 1.00 97.31 122 PHE A N 1
ATOM 997 C CA . PHE A 1 122 ? -5.551 -2.970 -3.479 1.00 97.31 122 PHE A CA 1
ATOM 998 C C . PHE A 1 122 ? -6.510 -3.967 -4.124 1.00 97.31 122 PHE A C 1
ATOM 1000 O O . PHE A 1 122 ? -7.021 -4.881 -3.469 1.00 97.31 122 PHE A O 1
ATOM 1007 N N . ARG A 1 123 ? -6.724 -3.829 -5.436 1.00 93.38 123 ARG A N 1
ATOM 1008 C CA . ARG A 1 123 ? -7.555 -4.749 -6.219 1.00 93.38 123 ARG A CA 1
ATOM 1009 C C . ARG A 1 123 ? -7.010 -6.178 -6.170 1.00 93.38 123 ARG A C 1
ATOM 1011 O O . ARG A 1 123 ? -7.790 -7.125 -6.007 1.00 93.38 123 ARG A O 1
ATOM 1018 N N . LEU A 1 124 ? -5.691 -6.344 -6.276 1.00 94.50 124 LEU A N 1
ATOM 1019 C CA . LEU A 1 124 ? -5.026 -7.643 -6.171 1.00 94.50 124 LEU A CA 1
ATOM 1020 C C . LEU A 1 124 ? -5.229 -8.270 -4.785 1.00 94.50 124 LEU A C 1
ATOM 1022 O O . LEU A 1 124 ? -5.657 -9.427 -4.699 1.00 94.50 124 LEU A O 1
ATOM 1026 N N . LEU A 1 125 ? -5.004 -7.506 -3.712 1.00 96.88 125 LEU A N 1
ATOM 1027 C CA . LEU A 1 125 ? -5.185 -7.991 -2.345 1.00 96.88 125 LEU A CA 1
ATOM 1028 C C . LEU A 1 125 ? -6.632 -8.420 -2.084 1.00 96.88 125 LEU A C 1
ATOM 1030 O O . LEU A 1 125 ? -6.861 -9.537 -1.619 1.00 96.88 125 LEU A O 1
ATOM 1034 N N . ARG A 1 126 ? -7.620 -7.596 -2.461 1.00 95.44 126 ARG A N 1
ATOM 1035 C CA . ARG A 1 126 ? -9.052 -7.940 -2.338 1.00 95.44 126 ARG A CA 1
ATOM 1036 C C . ARG A 1 126 ? -9.379 -9.253 -3.049 1.00 95.44 126 ARG A C 1
ATOM 1038 O O . ARG A 1 126 ? -10.096 -10.100 -2.512 1.00 95.44 126 ARG A O 1
ATOM 1045 N N . MET A 1 127 ? -8.834 -9.459 -4.251 1.00 94.75 127 MET A N 1
ATOM 1046 C CA . MET A 1 127 ? -9.035 -10.696 -5.006 1.00 94.75 127 MET A CA 1
ATOM 1047 C C . MET A 1 127 ? -8.436 -11.916 -4.288 1.00 94.75 127 MET A C 1
ATOM 1049 O O . MET A 1 127 ? -9.101 -12.957 -4.214 1.00 94.75 127 MET A O 1
ATOM 1053 N N . ARG A 1 128 ? -7.203 -11.795 -3.774 1.00 95.62 128 ARG A N 1
ATOM 1054 C CA . ARG A 1 128 ? -6.486 -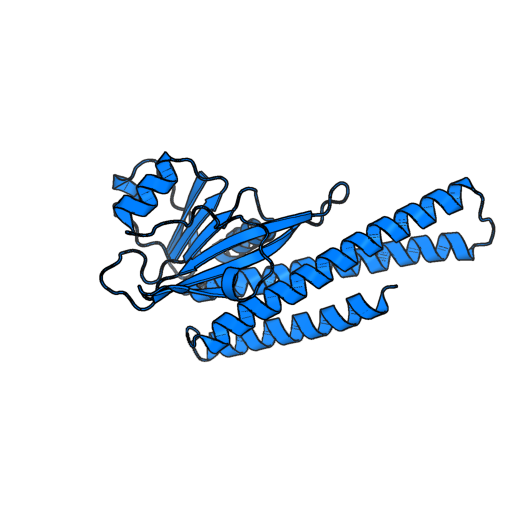12.859 -3.051 1.00 95.62 128 ARG A CA 1
ATOM 1055 C C . ARG A 1 128 ? -7.193 -13.196 -1.729 1.00 95.62 128 ARG A C 1
ATOM 1057 O O . ARG A 1 128 ? -7.540 -14.358 -1.512 1.00 95.62 128 ARG A O 1
ATOM 1064 N N . ALA A 1 129 ? -7.522 -12.193 -0.915 1.00 95.44 129 ALA A N 1
ATOM 1065 C CA . ALA A 1 129 ? -8.133 -12.348 0.410 1.00 95.44 129 ALA A CA 1
ATOM 1066 C C . ALA A 1 129 ? -9.558 -12.924 0.382 1.00 95.44 129 ALA A C 1
ATOM 1068 O O . ALA A 1 129 ? -9.988 -13.600 1.317 1.00 95.44 129 ALA A O 1
ATOM 1069 N N . ARG A 1 130 ? -10.289 -12.737 -0.723 1.00 93.81 130 ARG A N 1
ATOM 1070 C CA . ARG A 1 130 ? -11.581 -13.405 -0.940 1.00 93.81 130 ARG A CA 1
ATOM 1071 C C . ARG A 1 130 ? -11.434 -14.908 -1.209 1.00 93.81 130 ARG A C 1
ATOM 1073 O O . ARG A 1 130 ? -12.368 -15.676 -0.988 1.00 93.81 130 ARG A O 1
ATOM 1080 N N . ARG A 1 131 ? -10.290 -15.350 -1.743 1.00 93.00 131 ARG A N 1
ATOM 1081 C CA . ARG A 1 131 ? -10.066 -16.740 -2.184 1.00 93.00 131 ARG A CA 1
ATOM 1082 C C . ARG A 1 131 ? -9.263 -17.570 -1.189 1.00 93.00 131 ARG A C 1
ATOM 1084 O O . ARG A 1 131 ? -9.535 -18.765 -1.088 1.00 93.00 131 ARG A O 1
ATOM 1091 N N . ALA A 1 132 ? -8.332 -16.956 -0.465 1.00 93.44 132 ALA A N 1
ATOM 1092 C CA . ALA A 1 132 ? -7.420 -17.615 0.464 1.00 93.44 132 ALA A CA 1
ATOM 1093 C C . ALA A 1 132 ? -7.860 -17.401 1.928 1.00 93.44 132 ALA A C 1
ATOM 1095 O O . ALA A 1 132 ? -7.696 -16.301 2.452 1.00 93.44 132 ALA A O 1
ATOM 1096 N N . PRO A 1 133 ? -8.433 -18.422 2.597 1.00 93.38 133 PRO A N 1
ATOM 1097 C CA . PRO A 1 133 ? -8.734 -18.356 4.026 1.00 93.38 133 PRO A CA 1
ATOM 1098 C C . PRO A 1 133 ? -7.469 -18.164 4.853 1.00 93.38 133 PRO A C 1
ATOM 1100 O O . PRO A 1 133 ? -6.483 -18.848 4.593 1.00 93.38 133 PRO A O 1
ATOM 1103 N N . GLY A 1 134 ? -7.534 -17.307 5.868 1.00 93.56 134 GLY A N 1
ATOM 1104 C CA . GLY A 1 134 ? -6.413 -17.048 6.771 1.00 93.56 134 GLY A CA 1
ATOM 1105 C C . GLY A 1 134 ? -5.303 -16.202 6.149 1.00 93.56 134 GLY A C 1
ATOM 1106 O O . GLY A 1 134 ? -4.224 -16.147 6.709 1.00 93.56 134 GLY A O 1
ATOM 1107 N N . LEU A 1 135 ? -5.540 -15.567 4.990 1.00 94.75 135 LEU A N 1
ATOM 1108 C CA . LEU A 1 135 ? -4.602 -14.577 4.441 1.00 94.75 135 LEU A CA 1
ATOM 1109 C C . LEU A 1 135 ? -4.647 -13.247 5.210 1.00 94.75 135 LEU A C 1
ATOM 1111 O O . LEU A 1 135 ? -3.695 -12.479 5.157 1.00 94.75 135 LEU A O 1
ATOM 1115 N N . ILE A 1 136 ? -5.804 -12.940 5.803 1.00 96.69 136 ILE A N 1
ATOM 1116 C CA . ILE A 1 136 ? -6.052 -11.731 6.585 1.00 96.69 136 ILE A CA 1
ATOM 1117 C C . ILE A 1 136 ? -6.867 -12.132 7.815 1.00 96.69 136 ILE A C 1
ATOM 1119 O O . ILE A 1 136 ? -7.976 -12.662 7.686 1.00 96.69 136 ILE A O 1
ATOM 1123 N N . GLU A 1 137 ? -6.330 -11.839 8.989 1.00 94.69 137 GLU A N 1
ATOM 1124 C CA . GLU A 1 137 ? -6.918 -12.097 10.299 1.00 94.69 137 GLU A CA 1
ATOM 1125 C C . GLU A 1 137 ? -7.288 -10.805 11.034 1.00 94.69 137 GLU A C 1
ATOM 1127 O O . GLU A 1 137 ? -8.239 -10.793 11.819 1.00 94.69 137 GLU A O 1
ATOM 1132 N N . ASP A 1 138 ? -6.578 -9.703 10.771 1.00 96.88 138 ASP A N 1
ATOM 1133 C CA . ASP A 1 138 ? -6.845 -8.400 11.377 1.00 96.88 138 ASP A CA 1
ATOM 1134 C C . ASP A 1 138 ? -6.459 -7.212 10.469 1.00 96.88 138 ASP A C 1
ATOM 1136 O O . ASP A 1 138 ? -5.907 -7.361 9.378 1.00 96.88 138 ASP A O 1
ATOM 1140 N N . ALA A 1 139 ? -6.761 -6.000 10.938 1.00 97.56 139 ALA A N 1
ATOM 1141 C CA . ALA A 1 139 ? -6.458 -4.742 10.256 1.00 97.56 139 ALA A CA 1
ATOM 1142 C C . ALA A 1 139 ? -4.956 -4.512 9.992 1.00 97.56 139 ALA A C 1
ATOM 1144 O O . ALA A 1 139 ? -4.589 -3.866 9.011 1.00 97.56 139 ALA A O 1
ATOM 1145 N N . LYS A 1 140 ? -4.074 -5.024 10.858 1.00 97.88 140 LYS A N 1
ATOM 1146 C CA . LYS A 1 140 ? -2.622 -4.855 10.709 1.00 97.88 140 LYS A CA 1
ATOM 1147 C C . LYS A 1 140 ? -2.096 -5.750 9.601 1.00 97.88 140 LYS A C 1
ATOM 1149 O O . LYS A 1 140 ? -1.211 -5.337 8.858 1.00 97.88 140 LYS A O 1
ATOM 1154 N N . GLU A 1 141 ? -2.658 -6.946 9.476 1.00 97.69 141 GLU A N 1
ATOM 1155 C CA . GLU A 1 141 ? -2.334 -7.854 8.388 1.00 97.69 141 GLU A CA 1
ATOM 1156 C C . GLU A 1 141 ? -2.787 -7.300 7.037 1.00 97.69 141 GLU A C 1
ATOM 1158 O O . GLU A 1 141 ? -2.017 -7.377 6.089 1.00 97.69 141 GLU A O 1
ATOM 1163 N N . VAL A 1 142 ? -3.947 -6.631 6.945 1.00 98.19 142 VAL A N 1
ATOM 1164 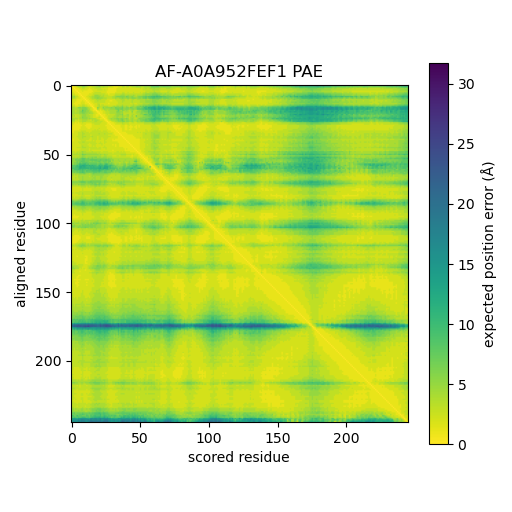C CA . VAL A 1 142 ? -4.322 -5.899 5.714 1.00 98.19 142 VAL A CA 1
ATOM 1165 C C . VAL A 1 142 ? -3.198 -4.947 5.296 1.00 98.19 142 VAL A C 1
ATOM 1167 O O . VAL A 1 142 ? -2.756 -4.983 4.150 1.00 98.19 142 VAL A O 1
ATOM 1170 N N . LEU A 1 143 ? -2.709 -4.130 6.231 1.00 98.00 143 LEU A N 1
ATOM 1171 C CA . LEU A 1 143 ? -1.660 -3.153 5.957 1.00 98.00 143 LEU A CA 1
ATOM 1172 C C . LEU A 1 143 ? -0.331 -3.818 5.556 1.00 98.00 143 LEU A C 1
ATOM 1174 O O . LEU A 1 143 ? 0.292 -3.398 4.584 1.00 98.00 143 LEU A O 1
ATOM 1178 N N . LEU A 1 144 ? 0.078 -4.888 6.247 1.00 98.50 144 LEU A N 1
ATOM 1179 C CA . LEU A 1 144 ? 1.276 -5.656 5.885 1.00 98.50 144 LEU A CA 1
ATOM 1180 C C . LEU A 1 144 ? 1.154 -6.295 4.498 1.00 98.50 144 LEU A C 1
ATOM 1182 O O . LEU A 1 144 ? 2.081 -6.176 3.705 1.00 98.50 144 LEU A O 1
ATOM 1186 N N . LYS A 1 145 ? 0.016 -6.923 4.174 1.00 98.25 145 LYS A N 1
ATOM 1187 C CA . LYS A 1 145 ? -0.202 -7.552 2.863 1.00 98.25 145 LYS A CA 1
ATOM 1188 C C . LYS A 1 145 ? -0.282 -6.530 1.726 1.00 98.25 145 LYS A C 1
ATOM 1190 O O . LYS A 1 145 ? 0.049 -6.876 0.597 1.00 98.25 145 LYS A O 1
ATOM 1195 N N . LEU A 1 146 ? -0.706 -5.292 1.996 1.00 98.50 146 LEU A N 1
ATO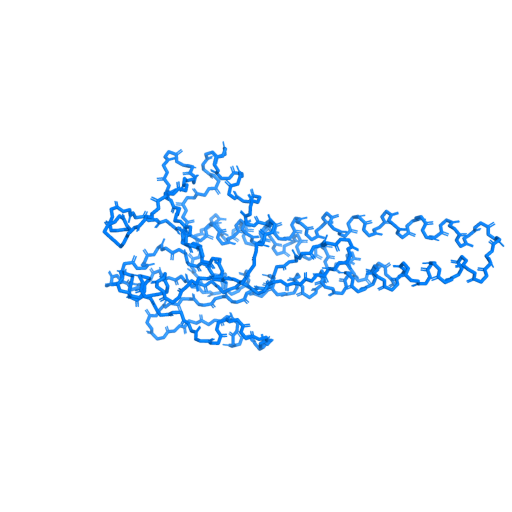M 1196 C CA . LEU A 1 146 ? -0.621 -4.199 1.020 1.00 98.50 146 LEU A CA 1
ATOM 1197 C C . LEU A 1 146 ? 0.837 -3.831 0.724 1.00 98.50 146 LEU A C 1
ATOM 1199 O O . LEU A 1 146 ? 1.193 -3.719 -0.444 1.00 98.50 146 LEU A O 1
ATOM 1203 N N . PHE A 1 147 ? 1.683 -3.692 1.747 1.00 98.44 147 PHE A N 1
ATOM 1204 C CA . PHE A 1 147 ? 3.107 -3.388 1.554 1.00 98.44 147 PHE A CA 1
ATOM 1205 C C . PHE A 1 147 ? 3.895 -4.544 0.930 1.00 98.44 147 PHE A C 1
ATOM 1207 O O . PHE A 1 147 ? 4.763 -4.309 0.095 1.00 98.44 147 PHE A O 1
ATOM 1214 N N . ASP A 1 148 ? 3.568 -5.784 1.288 1.00 98.00 148 ASP A N 1
ATOM 1215 C CA . ASP A 1 148 ? 4.118 -6.988 0.658 1.00 98.00 148 ASP A CA 1
ATOM 1216 C C . ASP A 1 148 ? 3.791 -7.025 -0.844 1.00 98.00 148 ASP A C 1
ATOM 1218 O O . ASP A 1 148 ? 4.675 -7.143 -1.690 1.00 98.00 148 ASP A O 1
ATOM 1222 N N . ALA A 1 149 ? 2.520 -6.810 -1.192 1.00 97.25 149 ALA A N 1
ATOM 1223 C CA . ALA A 1 149 ? 2.081 -6.790 -2.582 1.00 97.25 149 ALA A CA 1
ATOM 1224 C C . ALA A 1 149 ? 2.612 -5.577 -3.373 1.00 97.25 149 ALA A C 1
ATOM 1226 O O . ALA A 1 149 ? 2.792 -5.685 -4.583 1.00 97.25 149 ALA A O 1
ATOM 1227 N N . ASP A 1 150 ? 2.881 -4.441 -2.725 1.00 96.94 150 ASP A N 1
ATOM 1228 C CA . ASP A 1 150 ? 3.547 -3.288 -3.348 1.00 96.94 150 ASP A CA 1
ATOM 1229 C C . ASP A 1 150 ? 5.023 -3.577 -3.674 1.00 96.94 150 ASP A C 1
ATOM 1231 O O . ASP A 1 150 ? 5.501 -3.227 -4.759 1.00 96.94 150 ASP A O 1
ATOM 1235 N N . ALA A 1 151 ? 5.731 -4.284 -2.786 1.00 97.00 151 ALA A N 1
ATOM 1236 C CA . ALA A 1 151 ? 7.086 -4.760 -3.050 1.00 97.00 151 ALA A CA 1
ATOM 1237 C C . ALA A 1 151 ? 7.108 -5.794 -4.192 1.00 97.00 151 ALA A C 1
ATOM 1239 O O . ALA A 1 151 ? 7.919 -5.665 -5.108 1.00 97.00 151 ALA A O 1
ATOM 1240 N N . GLU A 1 152 ? 6.183 -6.764 -4.192 1.00 96.69 152 GLU A N 1
ATOM 1241 C CA . GLU A 1 152 ? 6.013 -7.751 -5.276 1.00 96.69 152 GLU A CA 1
ATOM 1242 C C . GLU A 1 152 ? 5.722 -7.056 -6.618 1.00 96.69 152 GLU A C 1
ATOM 1244 O O . GLU A 1 152 ? 6.405 -7.293 -7.611 1.00 96.69 152 GLU A O 1
ATOM 1249 N N . TYR A 1 153 ? 4.773 -6.116 -6.641 1.00 95.94 153 TYR A N 1
ATOM 1250 C CA . TYR A 1 153 ? 4.419 -5.363 -7.848 1.00 95.94 153 TYR A CA 1
ATOM 1251 C C . TYR A 1 153 ? 5.587 -4.520 -8.386 1.00 95.94 153 TYR A C 1
ATOM 1253 O O . TYR A 1 153 ? 5.810 -4.426 -9.597 1.00 95.94 153 TYR A O 1
ATOM 1261 N N . SER A 1 154 ? 6.372 -3.929 -7.485 1.00 95.69 154 SER A N 1
ATOM 1262 C CA . SER A 1 154 ? 7.583 -3.188 -7.836 1.00 95.69 154 SER A CA 1
ATOM 1263 C C . SER A 1 154 ? 8.680 -4.105 -8.391 1.00 95.69 154 SER A C 1
ATOM 1265 O O . SER A 1 154 ? 9.381 -3.716 -9.327 1.00 95.69 154 SER A O 1
ATOM 1267 N N . ALA A 1 155 ? 8.806 -5.326 -7.861 1.00 95.69 155 ALA A N 1
ATOM 1268 C CA . ALA A 1 155 ? 9.725 -6.348 -8.357 1.00 95.69 155 ALA A CA 1
ATOM 1269 C C . ALA A 1 155 ? 9.381 -6.786 -9.786 1.00 95.69 155 ALA A C 1
ATOM 1271 O O . ALA A 1 155 ? 10.252 -6.756 -10.655 1.00 95.69 155 ALA A O 1
ATOM 1272 N N . ASP A 1 156 ? 8.112 -7.110 -10.039 1.00 95.69 156 ASP A N 1
ATOM 1273 C CA . ASP A 1 156 ? 7.618 -7.495 -11.367 1.00 95.69 156 ASP A CA 1
ATOM 1274 C C . ASP A 1 156 ? 7.852 -6.370 -12.389 1.00 95.69 156 ASP A C 1
ATOM 1276 O O . ASP A 1 156 ? 8.300 -6.597 -13.515 1.00 95.69 156 ASP A O 1
ATOM 1280 N N . THR A 1 157 ? 7.598 -5.122 -11.981 1.00 94.75 157 THR A N 1
ATOM 1281 C CA . THR A 1 157 ? 7.837 -3.948 -12.832 1.00 94.75 157 THR A CA 1
ATOM 1282 C C . THR A 1 157 ? 9.321 -3.804 -13.172 1.00 94.75 157 THR A C 1
ATOM 1284 O O . THR A 1 157 ? 9.683 -3.558 -14.324 1.00 94.75 157 THR A O 1
ATOM 1287 N N . LEU A 1 158 ? 10.197 -3.981 -12.182 1.00 94.50 158 LEU A N 1
ATOM 1288 C CA . LEU A 1 158 ? 11.642 -3.923 -12.363 1.00 94.50 158 LEU A CA 1
ATOM 1289 C C . LEU A 1 158 ? 12.156 -5.043 -13.284 1.00 94.50 158 LEU A C 1
ATOM 1291 O O . LEU A 1 158 ? 13.018 -4.783 -14.124 1.00 94.50 158 LEU A O 1
ATOM 1295 N N . GLU A 1 159 ? 11.617 -6.260 -13.181 1.00 94.56 159 GLU A N 1
ATOM 1296 C CA . GLU A 1 159 ? 11.913 -7.354 -14.118 1.00 94.56 159 GLU A CA 1
ATOM 1297 C C . GLU A 1 159 ? 11.531 -6.971 -15.557 1.00 94.56 159 GLU A C 1
ATOM 1299 O O . GLU A 1 159 ? 12.321 -7.169 -16.485 1.00 94.56 159 GLU A O 1
ATOM 1304 N N . GLY A 1 160 ? 10.374 -6.327 -15.741 1.00 94.25 160 GLY A N 1
ATOM 1305 C CA . GLY A 1 160 ? 9.966 -5.763 -17.028 1.00 94.25 160 GLY A CA 1
ATOM 1306 C C . GLY A 1 160 ? 10.987 -4.772 -17.599 1.00 94.25 160 GLY A C 1
ATOM 1307 O O . GLY A 1 160 ? 11.306 -4.831 -18.788 1.00 94.25 160 GLY A O 1
ATOM 1308 N N . ILE A 1 161 ? 11.575 -3.914 -16.756 1.00 94.12 161 ILE A N 1
ATOM 1309 C CA . ILE A 1 161 ? 12.624 -2.981 -17.192 1.00 94.12 161 ILE A CA 1
ATOM 1310 C C . ILE A 1 161 ? 13.863 -3.729 -17.701 1.00 94.12 161 ILE A C 1
ATOM 1312 O O . ILE A 1 161 ? 14.394 -3.363 -18.750 1.00 94.12 161 ILE A O 1
ATOM 1316 N N . TYR A 1 162 ? 14.320 -4.780 -17.010 1.00 93.69 162 TYR A N 1
ATOM 1317 C CA . TYR A 1 162 ? 15.464 -5.579 -17.473 1.00 93.69 162 TYR A CA 1
ATOM 1318 C C . TYR A 1 162 ? 15.232 -6.146 -18.879 1.00 93.69 162 TYR A C 1
ATOM 1320 O O . TYR A 1 162 ? 16.119 -6.059 -19.731 1.00 93.69 162 TYR A O 1
ATOM 1328 N N . VAL A 1 163 ? 14.034 -6.680 -19.136 1.00 94.81 163 VAL A N 1
ATOM 1329 C CA . VAL A 1 163 ? 13.667 -7.248 -20.441 1.00 94.81 163 VAL A CA 1
ATOM 1330 C C . VAL A 1 163 ? 13.686 -6.182 -21.539 1.00 94.81 163 VAL A C 1
ATOM 1332 O O . VAL A 1 163 ? 14.191 -6.432 -22.636 1.00 94.81 163 VAL A O 1
ATOM 1335 N N . GLU A 1 164 ? 13.164 -4.984 -21.276 1.00 93.62 164 GLU A N 1
ATOM 1336 C CA . GLU A 1 164 ? 13.178 -3.907 -22.272 1.00 93.62 164 GLU A CA 1
ATOM 1337 C C . GLU A 1 164 ? 14.588 -3.345 -22.507 1.00 93.62 164 GLU A C 1
ATOM 1339 O O . GLU A 1 164 ? 14.979 -3.116 -23.656 1.00 93.62 164 GLU A O 1
ATOM 1344 N N . LEU A 1 165 ? 15.403 -3.201 -21.458 1.00 93.75 165 LEU A N 1
ATOM 1345 C CA . LEU A 1 165 ? 16.795 -2.765 -21.594 1.00 93.75 165 LEU A CA 1
ATOM 1346 C C . LEU A 1 165 ? 17.649 -3.765 -22.385 1.00 93.75 165 LEU A C 1
ATOM 1348 O O . LEU A 1 165 ? 18.522 -3.345 -23.146 1.00 93.75 165 LEU A O 1
ATOM 1352 N N . GLU A 1 166 ? 17.384 -5.069 -22.280 1.00 94.19 166 GLU A N 1
ATOM 1353 C CA . GLU A 1 166 ? 18.053 -6.080 -23.107 1.00 94.19 166 GLU A CA 1
ATOM 1354 C C . GLU A 1 166 ? 17.762 -5.867 -24.603 1.00 94.19 166 GLU A C 1
ATOM 1356 O O . GLU A 1 166 ? 18.681 -5.898 -25.430 1.00 94.19 166 GLU A O 1
ATOM 1361 N N . LYS A 1 167 ? 16.505 -5.562 -24.961 1.00 93.25 167 LYS A N 1
ATOM 1362 C CA . LYS A 1 167 ? 16.119 -5.246 -26.348 1.00 93.25 167 LYS A CA 1
ATOM 1363 C C . LYS A 1 167 ? 16.813 -3.981 -26.846 1.00 93.25 167 LYS A C 1
ATOM 1365 O O . LYS A 1 167 ? 17.348 -3.975 -27.956 1.00 93.25 167 LYS A O 1
ATOM 1370 N N . VAL A 1 168 ? 16.834 -2.932 -26.023 1.00 91.75 168 VAL A N 1
ATOM 1371 C CA . VAL A 1 168 ? 17.516 -1.667 -26.332 1.00 91.75 168 VAL A CA 1
ATOM 1372 C C . VAL A 1 168 ? 19.018 -1.897 -26.539 1.00 91.75 168 VAL A C 1
ATOM 1374 O O . VAL A 1 168 ? 19.593 -1.426 -27.521 1.00 91.75 168 VAL A O 1
ATOM 1377 N N . SER A 1 169 ? 19.653 -2.682 -25.668 1.00 91.38 169 SER A N 1
ATOM 1378 C CA . SER A 1 169 ? 21.071 -3.043 -25.772 1.00 91.38 169 SER A CA 1
ATOM 1379 C C . SER A 1 169 ? 21.380 -3.786 -27.078 1.00 91.38 169 SER A C 1
ATOM 1381 O O . SER A 1 169 ? 22.313 -3.424 -27.800 1.00 91.38 169 SER A O 1
ATOM 1383 N N . ALA A 1 170 ? 20.552 -4.769 -27.448 1.00 91.75 170 ALA A N 1
ATOM 1384 C CA . ALA A 1 170 ? 20.714 -5.522 -28.690 1.00 91.75 170 ALA A CA 1
ATOM 1385 C C . ALA A 1 170 ? 20.620 -4.634 -29.946 1.00 91.75 170 ALA A C 1
ATOM 1387 O O . ALA A 1 170 ? 21.389 -4.822 -30.892 1.00 91.75 170 ALA A O 1
ATOM 1388 N N . GLN A 1 171 ? 19.719 -3.644 -29.951 1.00 89.06 171 GLN A N 1
ATOM 1389 C CA . GLN A 1 171 ? 19.594 -2.683 -31.052 1.00 89.06 171 GLN A CA 1
ATOM 1390 C C . GLN A 1 171 ? 20.876 -1.864 -31.231 1.00 89.06 171 GLN A C 1
ATOM 1392 O O . GLN A 1 171 ? 21.391 -1.770 -32.346 1.00 89.06 171 GLN A O 1
ATOM 1397 N N . VAL A 1 172 ? 21.439 -1.337 -30.139 1.00 88.62 172 VAL A N 1
ATOM 1398 C CA . VAL A 1 172 ? 22.673 -0.533 -30.171 1.00 88.62 172 VAL A CA 1
ATOM 1399 C C . VAL A 1 172 ? 23.881 -1.366 -30.609 1.00 88.62 172 VAL A C 1
ATOM 1401 O O . VAL A 1 172 ? 24.683 -0.920 -31.430 1.00 88.62 172 VAL A O 1
ATOM 1404 N N . LEU A 1 173 ? 24.010 -2.593 -30.099 1.00 90.62 173 LEU A N 1
ATOM 1405 C CA . LEU A 1 173 ? 25.152 -3.469 -30.383 1.00 90.62 173 LEU A CA 1
ATOM 1406 C C . LEU A 1 173 ? 25.140 -4.068 -31.798 1.00 90.62 173 LEU A C 1
ATOM 1408 O O . LEU A 1 173 ? 26.173 -4.556 -32.256 1.00 90.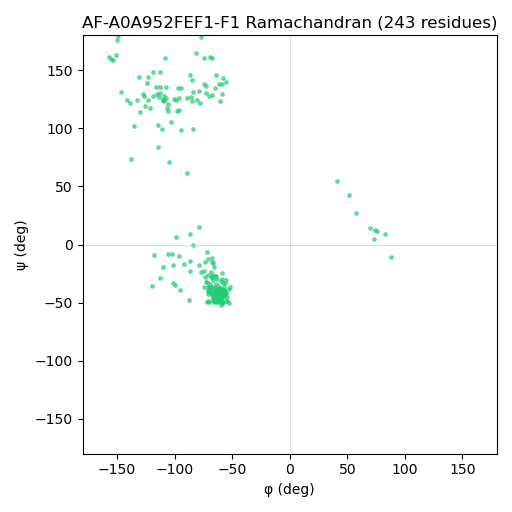62 173 LEU A O 1
ATOM 1412 N N . SER A 1 174 ? 24.009 -4.013 -32.509 1.00 87.12 174 SER A N 1
ATOM 1413 C CA . SER A 1 174 ? 23.894 -4.501 -33.892 1.00 87.12 174 SER A CA 1
ATOM 1414 C C . SER A 1 174 ? 24.721 -3.695 -34.910 1.00 87.12 174 SER A C 1
ATOM 1416 O O . SER A 1 174 ? 25.000 -4.188 -36.002 1.00 87.12 174 SER A O 1
ATOM 1418 N N . GLY A 1 175 ? 25.173 -2.490 -34.539 1.00 76.19 175 GLY A N 1
ATOM 1419 C CA . GLY A 1 175 ? 26.170 -1.704 -35.273 1.00 76.19 175 GLY A CA 1
ATOM 1420 C C . GLY A 1 175 ? 25.629 -0.778 -36.368 1.00 76.19 175 GLY A C 1
ATOM 1421 O O . GLY A 1 175 ? 26.380 0.080 -36.828 1.00 76.19 175 GLY A O 1
ATOM 1422 N N . ASP A 1 176 ? 24.354 -0.889 -36.752 1.00 79.38 176 ASP A N 1
ATOM 1423 C CA . ASP A 1 176 ? 23.699 0.006 -37.722 1.00 79.38 176 ASP A CA 1
ATOM 1424 C C . ASP A 1 176 ? 22.748 0.984 -37.009 1.00 79.38 176 ASP A C 1
ATOM 1426 O O . ASP A 1 176 ? 21.522 0.855 -37.037 1.00 79.38 176 ASP A O 1
ATOM 1430 N N . VAL A 1 177 ? 23.333 1.941 -36.281 1.00 85.69 177 VAL A N 1
ATOM 1431 C CA . VAL A 1 177 ? 22.580 2.917 -35.481 1.00 85.69 177 VAL A CA 1
ATOM 1432 C C . VAL A 1 177 ? 22.350 4.193 -36.286 1.00 85.69 177 VAL A C 1
ATOM 1434 O O . VAL A 1 177 ? 23.218 5.058 -36.379 1.00 85.69 177 VAL A O 1
ATOM 1437 N N . THR A 1 178 ? 21.158 4.311 -36.868 1.00 91.19 178 THR A N 1
ATOM 1438 C CA . THR A 1 178 ? 20.684 5.556 -37.496 1.00 91.19 178 THR A CA 1
ATOM 1439 C C . THR A 1 178 ? 20.280 6.597 -36.447 1.00 91.19 178 THR A C 1
ATOM 1441 O O . THR A 1 178 ? 19.952 6.239 -35.317 1.00 91.19 178 THR A O 1
ATOM 1444 N N . ASP A 1 179 ? 20.213 7.880 -36.822 1.00 91.75 179 ASP A N 1
ATOM 1445 C CA . ASP A 1 179 ? 19.743 8.951 -35.923 1.00 91.75 179 ASP A CA 1
ATOM 1446 C C . ASP A 1 179 ? 18.324 8.691 -35.380 1.00 91.75 179 ASP A C 1
ATOM 1448 O O . ASP A 1 179 ? 18.033 8.984 -34.221 1.00 91.75 179 ASP A O 1
ATOM 1452 N N . ALA A 1 180 ? 17.443 8.107 -36.202 1.00 91.25 180 ALA A N 1
ATOM 1453 C CA . ALA A 1 180 ? 16.089 7.743 -35.786 1.00 91.25 180 ALA A CA 1
ATOM 1454 C C . ALA A 1 180 ? 16.111 6.642 -34.714 1.00 91.25 180 ALA A C 1
ATOM 1456 O O . ALA A 1 180 ? 15.489 6.797 -33.664 1.00 91.25 180 ALA A O 1
ATOM 1457 N N . LEU A 1 181 ? 16.895 5.580 -34.940 1.00 90.50 181 LEU A N 1
ATOM 1458 C CA . LEU A 1 181 ? 17.066 4.495 -33.971 1.00 90.50 181 LEU A CA 1
ATOM 1459 C C . LEU A 1 181 ? 17.725 4.993 -32.676 1.00 90.50 181 LEU A C 1
ATOM 1461 O O . LEU A 1 181 ? 17.309 4.613 -31.586 1.00 90.50 181 LEU A O 1
ATOM 1465 N N . ALA A 1 182 ? 18.713 5.887 -32.775 1.00 90.69 182 ALA A N 1
ATOM 1466 C CA . ALA A 1 182 ? 19.335 6.509 -31.610 1.00 90.69 182 ALA A CA 1
ATOM 1467 C C . ALA A 1 182 ? 18.314 7.296 -30.770 1.00 90.69 182 ALA A C 1
ATOM 1469 O O . ALA A 1 182 ? 18.330 7.208 -29.543 1.00 90.69 182 ALA A O 1
ATOM 1470 N N . GLY A 1 183 ? 17.402 8.030 -31.417 1.00 93.31 183 GLY A N 1
ATOM 1471 C CA . GLY A 1 183 ? 16.315 8.739 -30.739 1.00 93.31 183 GLY A CA 1
ATOM 1472 C C . GLY A 1 183 ? 15.354 7.801 -30.001 1.00 93.31 183 GLY A C 1
ATOM 1473 O O . GLY A 1 183 ? 14.998 8.067 -28.853 1.00 93.31 183 GLY A O 1
ATOM 1474 N N . GLU A 1 184 ? 14.973 6.685 -30.626 1.00 91.94 184 GLU A N 1
ATOM 1475 C CA . GLU A 1 184 ? 14.118 5.661 -30.009 1.00 91.94 184 GLU A CA 1
ATOM 1476 C C . GLU A 1 184 ? 14.783 5.017 -28.785 1.00 91.94 184 GLU A C 1
ATOM 1478 O O . GLU A 1 184 ? 14.171 4.951 -27.716 1.00 91.94 184 GLU A O 1
ATOM 1483 N N . VAL A 1 185 ? 16.052 4.619 -28.921 1.00 92.69 185 VAL A N 1
ATOM 1484 C CA . VAL A 1 185 ? 16.877 4.039 -27.850 1.00 92.69 185 VAL A CA 1
ATOM 1485 C C . VAL A 1 185 ? 17.000 4.993 -26.663 1.00 92.69 185 VAL A C 1
ATOM 1487 O O . VAL A 1 185 ? 16.737 4.601 -25.528 1.00 92.69 185 VAL A O 1
ATOM 1490 N N . LEU A 1 186 ? 17.365 6.256 -26.905 1.00 93.62 186 LEU A N 1
ATOM 1491 C CA . LEU A 1 186 ? 17.510 7.250 -25.838 1.00 93.62 186 LEU A CA 1
ATOM 1492 C C . LEU A 1 186 ? 16.178 7.521 -25.136 1.00 93.62 186 LEU A C 1
ATOM 1494 O O . LEU A 1 186 ? 16.137 7.627 -23.911 1.00 93.62 186 LEU A O 1
ATOM 1498 N N . GLY A 1 187 ? 15.083 7.589 -25.898 1.00 93.75 187 GLY A N 1
ATOM 1499 C CA . GLY A 1 187 ? 13.744 7.729 -25.338 1.00 93.75 187 GLY A CA 1
ATOM 1500 C C . GLY A 1 187 ? 13.350 6.542 -24.458 1.00 93.75 187 GLY A C 1
ATOM 1501 O O . GLY A 1 187 ? 12.753 6.744 -23.404 1.00 93.75 187 GLY A O 1
ATOM 1502 N N . ALA A 1 188 ? 13.694 5.315 -24.859 1.00 92.69 188 ALA A N 1
ATOM 1503 C CA . ALA A 1 188 ? 13.452 4.120 -24.054 1.00 92.69 188 ALA A CA 1
ATOM 1504 C C . ALA A 1 188 ? 14.270 4.132 -22.755 1.00 92.69 188 ALA A C 1
ATOM 1506 O O . ALA A 1 188 ? 13.693 3.968 -21.684 1.00 92.69 188 ALA A O 1
ATOM 1507 N N . ILE A 1 189 ? 15.576 4.415 -22.829 1.00 93.31 189 ILE A N 1
ATOM 1508 C CA . ILE A 1 189 ? 16.451 4.532 -21.648 1.00 93.31 189 ILE A CA 1
ATOM 1509 C C . ILE A 1 189 ? 15.888 5.554 -20.658 1.00 93.31 189 ILE A C 1
ATOM 1511 O O . ILE A 1 189 ? 15.749 5.240 -19.482 1.00 93.31 189 ILE A O 1
ATOM 1515 N N . ALA A 1 190 ? 15.508 6.745 -21.130 1.00 93.69 190 ALA A N 1
ATOM 1516 C CA . ALA A 1 190 ? 14.962 7.794 -20.271 1.00 93.69 190 ALA A CA 1
ATOM 1517 C C . ALA A 1 190 ? 13.653 7.373 -19.577 1.00 93.69 190 ALA A C 1
ATOM 1519 O O . ALA A 1 190 ? 13.479 7.638 -18.391 1.00 93.69 190 ALA A O 1
ATOM 1520 N N . ARG A 1 191 ? 12.744 6.687 -20.287 1.00 92.88 191 ARG A N 1
ATOM 1521 C CA . ARG A 1 191 ? 11.498 6.170 -19.688 1.00 92.88 191 ARG A CA 1
ATOM 1522 C C . ARG A 1 191 ? 11.773 5.120 -18.613 1.00 92.88 191 ARG A C 1
ATOM 1524 O O . ARG A 1 191 ? 11.160 5.151 -17.550 1.00 92.88 191 ARG A O 1
ATOM 1531 N N . HIS A 1 192 ? 12.686 4.195 -18.886 1.00 93.81 192 HIS A N 1
ATOM 1532 C CA . HIS A 1 192 ? 13.024 3.127 -17.950 1.00 93.81 192 HIS A CA 1
ATOM 1533 C C . HIS A 1 192 ? 13.813 3.633 -16.733 1.00 93.81 192 HIS A C 1
ATOM 1535 O O . HIS A 1 192 ? 13.631 3.107 -15.636 1.00 93.81 192 HIS A O 1
ATOM 1541 N N . GLU A 1 193 ? 14.642 4.667 -16.894 1.00 93.94 193 GLU A N 1
ATOM 1542 C CA . GLU A 1 193 ? 15.338 5.324 -15.781 1.00 93.94 193 GLU A CA 1
ATOM 1543 C C . GLU A 1 193 ? 14.359 6.071 -14.868 1.00 93.94 193 GLU A C 1
ATOM 1545 O O . GLU A 1 193 ? 14.413 5.874 -13.652 1.00 93.94 193 GLU A O 1
ATOM 1550 N N . ASP A 1 194 ? 13.390 6.806 -15.431 1.00 92.88 194 ASP A N 1
ATOM 1551 C CA . ASP A 1 194 ? 12.334 7.457 -14.642 1.00 92.88 194 ASP A CA 1
ATOM 1552 C C . ASP A 1 194 ? 11.515 6.430 -13.845 1.00 92.88 194 ASP A C 1
ATOM 1554 O O . ASP A 1 194 ? 11.295 6.599 -12.641 1.00 92.88 194 ASP A O 1
ATOM 1558 N N . LEU A 1 195 ? 11.121 5.319 -14.481 1.00 94.31 195 LEU A N 1
ATOM 1559 C CA . LEU A 1 195 ? 10.387 4.244 -13.812 1.00 94.31 195 LEU A CA 1
ATOM 1560 C C . LEU A 1 195 ? 11.213 3.590 -12.692 1.00 94.31 195 LEU A C 1
ATOM 1562 O O . LEU A 1 195 ? 10.701 3.404 -11.587 1.00 94.31 195 LEU A O 1
ATOM 1566 N N . ASN A 1 196 ? 12.500 3.315 -12.924 1.00 95.19 196 ASN A N 1
ATOM 1567 C CA . ASN A 1 196 ? 13.411 2.811 -11.891 1.00 95.19 196 ASN A CA 1
ATOM 1568 C C . ASN A 1 196 ? 13.538 3.796 -10.711 1.00 95.19 196 ASN A C 1
ATOM 1570 O O . ASN A 1 196 ? 13.491 3.396 -9.545 1.00 95.19 196 ASN A O 1
ATOM 1574 N N . GLY A 1 197 ? 13.631 5.098 -10.997 1.00 94.50 197 GLY A N 1
ATOM 1575 C CA . GLY A 1 197 ? 13.643 6.151 -9.982 1.00 94.50 197 GLY A CA 1
ATOM 1576 C C . GLY A 1 197 ? 12.365 6.183 -9.138 1.00 94.50 197 GLY A C 1
ATOM 1577 O O . GLY A 1 197 ? 12.432 6.374 -7.920 1.00 94.50 197 GLY A O 1
ATOM 1578 N N . ARG A 1 198 ? 11.198 5.951 -9.753 1.00 94.56 198 ARG A N 1
ATOM 1579 C CA . ARG A 1 198 ? 9.911 5.828 -9.045 1.00 94.56 198 ARG A CA 1
ATOM 1580 C C . ARG A 1 198 ? 9.865 4.593 -8.159 1.00 94.56 198 ARG A C 1
ATOM 1582 O O . ARG A 1 198 ? 9.548 4.744 -6.983 1.00 94.56 198 ARG A O 1
ATOM 1589 N N . ILE A 1 199 ? 10.250 3.426 -8.679 1.00 95.25 199 ILE A N 1
ATOM 1590 C CA . ILE A 1 199 ? 10.335 2.177 -7.905 1.00 95.25 199 ILE A CA 1
ATOM 1591 C C . ILE A 1 199 ? 11.213 2.384 -6.670 1.00 95.25 199 ILE A C 1
ATOM 1593 O O . ILE A 1 199 ? 10.800 2.085 -5.554 1.00 95.25 199 ILE A O 1
ATOM 1597 N N . ARG A 1 200 ? 12.398 2.976 -6.840 1.00 95.00 200 ARG A N 1
ATOM 1598 C CA . ARG A 1 200 ? 13.322 3.221 -5.728 1.00 95.00 200 ARG A CA 1
ATOM 1599 C C . ARG A 1 200 ? 12.734 4.150 -4.663 1.00 95.00 200 ARG A C 1
ATOM 1601 O O . ARG A 1 200 ? 12.893 3.888 -3.473 1.00 95.00 200 ARG A O 1
ATOM 1608 N N . ARG A 1 201 ? 12.052 5.231 -5.064 1.00 92.94 201 ARG A N 1
ATOM 1609 C CA . ARG A 1 201 ? 11.361 6.123 -4.113 1.00 92.94 201 ARG A CA 1
ATOM 1610 C C . ARG A 1 201 ? 10.239 5.394 -3.371 1.00 92.94 201 ARG A C 1
ATOM 1612 O O . ARG A 1 201 ? 10.162 5.523 -2.153 1.00 92.94 201 ARG A O 1
ATOM 1619 N N . ASN A 1 202 ? 9.442 4.605 -4.089 1.00 93.56 202 ASN A N 1
ATOM 1620 C CA . ASN A 1 202 ? 8.356 3.795 -3.538 1.00 93.56 202 ASN A CA 1
ATOM 1621 C C . ASN A 1 202 ? 8.886 2.813 -2.477 1.00 93.56 202 ASN A C 1
ATOM 1623 O O . ASN A 1 202 ? 8.461 2.833 -1.329 1.00 93.56 202 ASN A O 1
ATOM 1627 N N . MET A 1 203 ? 9.937 2.057 -2.805 1.00 95.75 203 MET A N 1
ATOM 1628 C CA . MET A 1 203 ? 10.582 1.108 -1.889 1.00 95.75 203 MET A CA 1
ATOM 1629 C C . MET A 1 203 ? 11.188 1.767 -0.645 1.00 95.75 203 MET A C 1
ATOM 1631 O O . MET A 1 203 ? 11.086 1.227 0.461 1.00 95.75 203 MET A O 1
ATOM 1635 N N . MET A 1 204 ? 11.785 2.955 -0.786 1.00 94.38 204 MET A N 1
ATOM 1636 C CA . MET A 1 204 ? 12.255 3.726 0.369 1.00 94.38 204 MET A CA 1
ATOM 1637 C C . MET A 1 204 ? 11.109 4.131 1.297 1.00 94.38 204 MET A C 1
ATOM 1639 O O . MET A 1 204 ? 11.281 4.114 2.518 1.00 94.38 204 MET A O 1
ATOM 1643 N N . ASP A 1 205 ? 9.961 4.496 0.739 1.00 94.25 205 ASP A N 1
ATOM 1644 C CA . ASP A 1 205 ? 8.790 4.893 1.505 1.00 94.25 205 ASP A CA 1
ATOM 1645 C C . ASP A 1 205 ? 8.127 3.702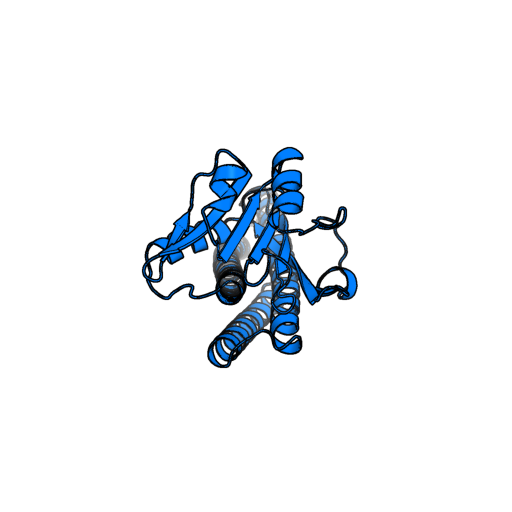 2.213 1.00 94.25 205 ASP A C 1
ATOM 1647 O O . ASP A 1 205 ? 7.979 3.724 3.438 1.00 94.25 205 ASP A O 1
ATOM 1651 N N . THR A 1 206 ? 7.881 2.608 1.489 1.00 96.25 206 THR A N 1
ATOM 1652 C CA . THR A 1 206 ? 7.365 1.343 2.035 1.00 96.25 206 THR A CA 1
ATOM 1653 C C . THR A 1 206 ? 8.263 0.820 3.162 1.00 96.25 206 THR A C 1
ATOM 1655 O O . THR A 1 206 ? 7.781 0.443 4.234 1.00 96.25 206 THR A O 1
ATOM 1658 N N . ARG A 1 207 ? 9.595 0.902 3.010 1.00 97.38 207 ARG A N 1
ATOM 1659 C CA . ARG A 1 207 ? 10.551 0.578 4.085 1.00 97.38 207 ARG A CA 1
ATOM 1660 C C . ARG A 1 207 ? 10.311 1.412 5.345 1.00 97.38 207 ARG A C 1
ATOM 1662 O O . ARG A 1 207 ? 10.387 0.868 6.452 1.00 97.38 207 ARG A O 1
ATOM 1669 N N . ARG A 1 208 ? 10.076 2.721 5.212 1.00 96.44 208 ARG A N 1
ATOM 1670 C CA . ARG A 1 208 ? 9.836 3.622 6.354 1.00 96.44 208 ARG A CA 1
ATOM 1671 C C . ARG A 1 208 ? 8.510 3.292 7.032 1.00 96.44 208 ARG A C 1
ATOM 1673 O O . ARG A 1 208 ? 8.501 3.185 8.258 1.00 96.44 208 ARG A O 1
ATOM 1680 N N . ALA A 1 209 ? 7.457 3.030 6.258 1.00 97.31 209 ALA A N 1
ATOM 1681 C CA . ALA A 1 209 ? 6.148 2.624 6.765 1.00 97.31 209 ALA A CA 1
ATOM 1682 C C . ALA A 1 209 ? 6.221 1.318 7.576 1.00 97.31 209 ALA A C 1
ATOM 1684 O O . ALA A 1 209 ? 5.830 1.282 8.745 1.00 97.31 209 ALA A O 1
ATOM 1685 N N . VAL A 1 210 ? 6.822 0.265 7.011 1.00 98.06 210 VAL A N 1
ATOM 1686 C CA . VAL A 1 210 ? 6.999 -1.029 7.695 1.00 98.06 210 VAL A CA 1
ATOM 1687 C C . VAL A 1 210 ? 7.878 -0.875 8.939 1.00 98.06 210 VAL A C 1
ATOM 1689 O O . VAL A 1 210 ? 7.560 -1.393 10.012 1.00 98.06 210 VAL A O 1
ATOM 1692 N N . SER A 1 211 ? 8.957 -0.092 8.845 1.00 97.69 211 SER A N 1
ATOM 1693 C CA . SER A 1 211 ? 9.814 0.198 9.999 1.00 97.69 211 SER A CA 1
ATOM 1694 C C . SER A 1 211 ? 9.056 0.933 11.108 1.00 97.69 211 SER A C 1
ATOM 1696 O O . SER A 1 211 ? 9.268 0.642 12.287 1.00 97.69 211 SER A O 1
ATOM 1698 N N . PHE A 1 212 ? 8.169 1.869 10.762 1.00 97.31 212 PHE A N 1
ATOM 1699 C CA . PHE A 1 212 ? 7.311 2.555 11.723 1.00 97.31 212 PHE A CA 1
ATOM 1700 C C . PHE A 1 212 ? 6.370 1.574 12.429 1.00 97.31 212 PHE A C 1
ATOM 1702 O O . PHE A 1 212 ? 6.344 1.567 13.659 1.00 97.31 212 PHE A O 1
ATOM 1709 N N . MET A 1 213 ? 5.702 0.678 11.691 1.00 97.19 213 MET A N 1
ATOM 1710 C CA . MET A 1 213 ? 4.844 -0.370 12.270 1.00 97.19 213 MET A CA 1
ATOM 1711 C C . MET A 1 213 ? 5.602 -1.263 13.265 1.00 97.19 213 MET A C 1
ATOM 1713 O O . MET A 1 213 ? 5.089 -1.631 14.322 1.00 97.19 213 MET A O 1
ATOM 1717 N N . MET A 1 214 ? 6.860 -1.597 12.968 1.00 97.38 214 MET A N 1
ATOM 1718 C CA . MET A 1 214 ? 7.696 -2.369 13.891 1.00 97.38 214 MET A CA 1
ATOM 1719 C C . MET A 1 214 ? 8.056 -1.568 15.151 1.00 97.38 214 MET A C 1
ATOM 1721 O O . MET A 1 214 ? 8.034 -2.112 16.258 1.00 97.38 214 MET A O 1
ATOM 1725 N N . ARG A 1 215 ? 8.383 -0.275 15.011 1.00 96.25 215 ARG A N 1
ATOM 1726 C CA . ARG A 1 215 ? 8.767 0.599 16.136 1.00 96.25 215 ARG A CA 1
ATOM 1727 C C . ARG A 1 215 ? 7.591 0.989 17.031 1.00 96.25 215 ARG A C 1
ATOM 1729 O O . ARG A 1 215 ? 7.800 1.112 18.237 1.00 96.25 215 ARG A O 1
ATOM 1736 N N . SER A 1 216 ? 6.385 1.132 16.479 1.00 93.94 216 SER A N 1
ATOM 1737 C CA . SER A 1 216 ? 5.156 1.417 17.238 1.00 93.94 216 SER A CA 1
ATOM 1738 C C . SER A 1 216 ? 4.667 0.219 18.060 1.00 93.94 216 SER A C 1
ATOM 1740 O O . SER A 1 216 ? 3.751 0.351 18.864 1.00 93.94 216 SER A O 1
ATOM 1742 N N . LYS A 1 217 ? 5.300 -0.958 17.909 1.00 91.81 217 LYS A N 1
ATOM 1743 C CA . LYS A 1 217 ? 4.972 -2.199 18.638 1.00 91.81 217 LYS A CA 1
ATOM 1744 C C . LYS A 1 217 ? 3.518 -2.650 18.454 1.00 91.81 217 LYS A C 1
ATOM 1746 O O . LYS A 1 217 ? 2.976 -3.349 19.307 1.00 91.81 217 LYS A O 1
ATOM 1751 N N . MET A 1 218 ? 2.899 -2.285 17.332 1.00 94.25 218 MET A N 1
ATOM 1752 C CA . MET A 1 218 ? 1.539 -2.710 16.987 1.00 94.25 218 MET A CA 1
ATOM 1753 C C . MET A 1 218 ? 1.461 -4.180 16.539 1.00 94.25 218 MET A C 1
ATOM 1755 O O . MET A 1 218 ? 0.400 -4.805 16.614 1.00 94.25 218 MET A O 1
ATOM 1759 N N . LEU A 1 219 ? 2.577 -4.745 16.071 1.00 97.31 219 LEU A N 1
ATOM 1760 C CA . LEU A 1 219 ? 2.645 -6.080 15.474 1.00 97.31 219 LEU A CA 1
ATOM 1761 C C . LEU A 1 219 ? 2.793 -7.184 16.528 1.00 97.31 219 LEU A C 1
ATOM 1763 O O . LEU A 1 219 ? 3.528 -7.034 17.505 1.00 97.31 219 LEU A O 1
ATOM 1767 N N . ASN A 1 220 ? 2.114 -8.313 16.306 1.00 97.06 220 ASN A N 1
ATOM 1768 C CA . ASN A 1 220 ? 2.373 -9.548 17.051 1.00 97.06 220 ASN A CA 1
ATOM 1769 C C . ASN A 1 220 ? 3.656 -10.244 16.531 1.00 97.06 220 ASN A C 1
ATOM 1771 O O . ASN A 1 220 ? 4.296 -9.756 15.602 1.00 97.06 220 ASN A O 1
ATOM 1775 N N . ALA A 1 221 ? 4.053 -11.373 17.129 1.00 97.81 221 ALA A N 1
ATOM 1776 C CA . ALA A 1 221 ? 5.302 -12.054 16.767 1.00 97.81 221 ALA A CA 1
ATOM 1777 C C . ALA A 1 221 ? 5.349 -12.525 15.300 1.00 97.81 221 ALA A C 1
ATOM 1779 O O . ALA A 1 221 ? 6.380 -12.374 14.654 1.00 97.81 221 ALA A O 1
ATOM 1780 N N . GLU A 1 222 ? 4.248 -13.059 14.776 1.00 97.31 222 GLU A N 1
ATOM 1781 C CA . GLU A 1 222 ? 4.154 -13.539 13.393 1.00 97.31 222 GLU A CA 1
ATOM 1782 C C . GLU A 1 222 ? 4.183 -12.370 12.404 1.00 97.31 222 GLU A C 1
ATOM 1784 O O . GLU A 1 222 ? 5.049 -12.315 11.535 1.00 97.31 222 GLU A O 1
ATOM 1789 N N . GLN A 1 223 ? 3.351 -11.354 12.643 1.00 98.06 223 GLN A N 1
ATOM 1790 C CA . GLN A 1 223 ? 3.324 -10.099 11.886 1.00 98.06 223 GLN A CA 1
ATOM 1791 C C . GLN A 1 223 ? 4.688 -9.387 11.876 1.00 98.06 223 GLN A C 1
ATOM 1793 O O . GLN A 1 223 ? 5.054 -8.736 10.900 1.00 98.06 223 GLN A O 1
ATOM 1798 N N . PHE A 1 224 ? 5.466 -9.499 12.956 1.00 98.31 224 PHE A N 1
ATOM 1799 C CA . PHE A 1 224 ? 6.811 -8.928 13.027 1.00 98.31 224 PHE A CA 1
ATOM 1800 C C . PHE A 1 224 ? 7.814 -9.672 12.134 1.00 98.31 224 PHE A C 1
ATOM 1802 O O . PHE A 1 224 ? 8.695 -9.039 11.551 1.00 98.31 224 PHE A O 1
ATOM 1809 N N . GLU A 1 225 ? 7.703 -10.999 12.013 1.00 98.38 225 GLU A N 1
ATOM 1810 C CA . GLU A 1 225 ? 8.522 -11.763 11.064 1.00 98.38 225 GLU A CA 1
ATOM 1811 C C . GLU A 1 225 ? 8.107 -11.489 9.613 1.00 98.38 225 GLU A C 1
ATOM 1813 O O . GLU A 1 225 ? 8.987 -11.356 8.762 1.00 98.38 225 GLU A O 1
ATOM 1818 N N . GLU A 1 226 ? 6.811 -11.310 9.334 1.00 98.00 226 GLU A N 1
ATOM 1819 C CA . GLU A 1 226 ? 6.346 -10.862 8.013 1.00 98.00 226 GLU A CA 1
ATOM 1820 C C . GLU A 1 226 ? 6.923 -9.489 7.652 1.00 98.00 226 GLU A C 1
ATOM 1822 O O . GLU A 1 226 ? 7.516 -9.324 6.589 1.00 98.00 226 GLU A O 1
ATOM 1827 N N . ALA A 1 227 ? 6.861 -8.522 8.572 1.00 98.56 227 ALA A N 1
ATOM 1828 C CA . ALA A 1 227 ? 7.464 -7.206 8.375 1.00 98.56 227 ALA A CA 1
ATOM 1829 C C . ALA A 1 227 ? 8.972 -7.295 8.070 1.00 98.56 227 ALA A C 1
ATOM 1831 O O . ALA A 1 227 ? 9.478 -6.595 7.193 1.00 98.56 227 ALA A O 1
ATOM 1832 N N . ARG A 1 228 ? 9.710 -8.186 8.749 1.00 98.44 228 ARG A N 1
ATOM 1833 C CA . ARG A 1 228 ? 11.129 -8.433 8.434 1.00 98.44 228 ARG A CA 1
ATOM 1834 C C . ARG A 1 228 ? 11.328 -9.033 7.050 1.00 98.44 228 ARG A C 1
ATOM 1836 O O . ARG A 1 228 ? 12.334 -8.721 6.419 1.00 98.44 228 ARG A O 1
ATOM 1843 N N . GLN A 1 229 ? 10.434 -9.913 6.609 1.00 98.31 229 GLN A N 1
ATOM 1844 C CA . GLN A 1 229 ? 10.508 -10.491 5.275 1.00 98.31 229 GLN A CA 1
ATOM 1845 C C . GLN A 1 229 ? 10.346 -9.402 4.210 1.00 98.31 229 GLN A C 1
ATOM 1847 O O . GLN A 1 229 ? 11.250 -9.251 3.395 1.00 98.31 229 GLN A O 1
ATOM 1852 N N . ILE A 1 230 ? 9.322 -8.552 4.337 1.00 98.44 230 ILE A N 1
ATOM 1853 C CA . ILE A 1 230 ? 9.104 -7.401 3.445 1.00 98.44 230 ILE A CA 1
ATOM 1854 C C . ILE A 1 230 ? 10.352 -6.505 3.391 1.00 98.44 230 ILE A C 1
ATOM 1856 O O . ILE A 1 230 ? 10.815 -6.132 2.317 1.00 98.44 230 ILE A O 1
ATOM 1860 N N . LEU A 1 231 ? 10.964 -6.192 4.541 1.00 98.50 231 LEU A N 1
ATOM 1861 C CA . LEU A 1 231 ? 12.188 -5.380 4.576 1.00 98.50 231 LEU A CA 1
ATOM 1862 C C . LEU A 1 231 ? 13.378 -6.032 3.853 1.00 98.50 231 LEU A C 1
ATOM 1864 O O . LEU A 1 231 ? 14.172 -5.312 3.244 1.00 98.50 231 LEU A O 1
ATOM 1868 N N . ARG A 1 232 ? 13.511 -7.365 3.911 1.00 97.81 232 ARG A N 1
ATOM 1869 C CA . ARG A 1 232 ? 14.547 -8.108 3.172 1.00 97.81 232 ARG A CA 1
ATOM 1870 C C . ARG A 1 232 ? 14.286 -8.100 1.671 1.00 97.81 232 ARG A C 1
ATOM 1872 O O . ARG A 1 232 ? 15.226 -7.921 0.902 1.00 97.81 232 ARG A O 1
ATOM 1879 N N . ASP A 1 233 ? 13.033 -8.252 1.263 1.00 97.12 233 ASP A N 1
ATOM 1880 C CA . ASP A 1 233 ? 12.657 -8.223 -0.151 1.00 97.12 233 ASP A CA 1
ATOM 1881 C C . ASP A 1 233 ? 12.907 -6.826 -0.741 1.00 97.12 233 ASP A C 1
ATOM 1883 O O . ASP A 1 233 ? 13.541 -6.696 -1.790 1.00 97.12 233 ASP A O 1
ATOM 1887 N N . ILE A 1 234 ? 12.576 -5.769 0.008 1.00 97.38 234 ILE A N 1
ATOM 1888 C CA . ILE A 1 234 ? 12.916 -4.385 -0.348 1.00 97.38 234 ILE A CA 1
ATOM 1889 C C . ILE A 1 234 ? 14.440 -4.169 -0.438 1.00 97.38 234 ILE A C 1
ATOM 1891 O O . ILE A 1 234 ? 14.916 -3.493 -1.346 1.00 97.38 234 ILE A O 1
ATOM 1895 N N . GLU A 1 235 ? 15.237 -4.722 0.483 1.00 95.75 235 GLU A N 1
ATOM 1896 C CA . GLU A 1 235 ? 16.708 -4.651 0.405 1.00 95.75 235 GLU A CA 1
ATOM 1897 C C . GLU A 1 235 ? 17.255 -5.336 -0.859 1.00 95.75 235 GLU A C 1
ATOM 1899 O O . GLU A 1 235 ? 18.170 -4.816 -1.501 1.00 95.75 235 GLU A O 1
ATOM 1904 N N . SER A 1 236 ? 16.673 -6.469 -1.257 1.00 93.62 236 SER A N 1
ATOM 1905 C CA . SER A 1 236 ? 17.014 -7.130 -2.518 1.00 93.62 236 SER A CA 1
ATOM 1906 C C . SER A 1 236 ? 16.714 -6.230 -3.723 1.00 93.62 236 SER A C 1
ATOM 1908 O O . SER A 1 236 ? 17.577 -6.049 -4.584 1.00 93.62 236 SER A O 1
ATOM 1910 N N . LEU A 1 237 ? 15.530 -5.609 -3.766 1.00 93.62 237 LEU A N 1
ATOM 1911 C CA . LEU A 1 237 ? 15.124 -4.706 -4.850 1.00 93.62 237 LEU A CA 1
ATOM 1912 C C . LEU A 1 237 ? 15.996 -3.452 -4.940 1.00 93.62 237 LEU A C 1
ATOM 1914 O O . LEU A 1 237 ? 16.405 -3.064 -6.035 1.00 93.62 237 LEU A O 1
ATOM 1918 N N . ASP A 1 238 ? 16.353 -2.854 -3.805 1.00 91.81 238 ASP A N 1
ATOM 1919 C CA . ASP A 1 238 ? 17.246 -1.694 -3.755 1.00 91.81 238 ASP A CA 1
ATOM 1920 C C . ASP A 1 238 ? 18.591 -1.971 -4.439 1.00 91.81 238 ASP A C 1
ATOM 1922 O O . ASP A 1 238 ? 19.107 -1.112 -5.156 1.00 91.81 238 ASP A O 1
ATOM 1926 N N . ASN A 1 239 ? 19.141 -3.178 -4.271 1.00 89.69 239 ASN A N 1
ATOM 1927 C CA . ASN A 1 239 ? 20.372 -3.559 -4.959 1.00 89.69 239 ASN A CA 1
ATOM 1928 C C . ASN A 1 239 ? 20.173 -3.558 -6.478 1.00 89.69 239 ASN A C 1
ATOM 1930 O O . ASN A 1 239 ? 20.970 -2.963 -7.196 1.00 89.69 239 ASN A O 1
ATOM 1934 N N . HIS A 1 240 ? 19.095 -4.160 -6.980 1.00 90.50 240 HIS A N 1
ATOM 1935 C CA . HIS A 1 240 ? 18.832 -4.189 -8.418 1.00 90.50 240 HIS A CA 1
ATOM 1936 C C . HIS A 1 240 ? 18.582 -2.795 -9.008 1.00 90.50 240 HIS A C 1
ATOM 1938 O O . HIS A 1 240 ? 19.133 -2.489 -10.064 1.00 90.50 240 HIS A O 1
ATOM 1944 N N . THR A 1 241 ? 17.810 -1.938 -8.332 1.00 88.00 241 THR A N 1
ATOM 1945 C CA . THR A 1 241 ? 17.543 -0.568 -8.814 1.00 88.00 241 THR A CA 1
ATOM 1946 C C . THR A 1 241 ? 18.807 0.296 -8.869 1.00 88.00 241 THR A C 1
ATOM 1948 O O . THR A 1 241 ? 18.892 1.208 -9.692 1.00 88.00 241 THR A O 1
ATOM 1951 N N . ALA A 1 242 ? 19.808 0.010 -8.026 1.00 85.56 242 ALA A N 1
ATOM 1952 C CA . ALA A 1 242 ? 21.084 0.721 -8.003 1.00 85.56 242 ALA A CA 1
ATOM 1953 C C . ALA A 1 242 ? 22.053 0.318 -9.132 1.00 85.56 242 ALA A C 1
ATOM 1955 O O . ALA A 1 242 ? 22.935 1.109 -9.455 1.00 85.56 242 ALA A O 1
ATOM 1956 N N . PHE A 1 243 ? 21.915 -0.883 -9.707 1.00 82.44 243 PHE A N 1
ATOM 1957 C CA . PHE A 1 243 ? 22.803 -1.403 -10.762 1.00 82.44 243 PHE A CA 1
ATOM 1958 C C . PHE A 1 243 ? 22.214 -1.327 -12.177 1.00 82.44 243 PHE A C 1
ATOM 1960 O O . PHE A 1 243 ? 22.918 -1.634 -13.136 1.00 82.44 243 PHE A O 1
ATOM 1967 N N . LEU A 1 244 ? 20.932 -0.978 -12.310 1.00 80.44 244 LEU A N 1
ATOM 1968 C CA . LEU A 1 244 ? 20.192 -1.071 -13.572 1.00 80.44 244 LEU A CA 1
ATOM 1969 C C . LEU A 1 244 ? 20.716 -0.129 -14.674 1.00 80.44 244 LEU A C 1
ATOM 1971 O O . LEU A 1 244 ? 20.567 -0.437 -15.855 1.00 80.44 244 LEU A O 1
ATOM 1975 N N . PHE A 1 245 ? 21.324 0.994 -14.282 1.00 81.12 245 PHE A N 1
ATOM 1976 C CA . PHE A 1 245 ? 21.852 2.040 -15.162 1.00 81.12 245 PHE A CA 1
ATOM 1977 C C . PHE A 1 245 ? 23.259 2.470 -14.745 1.00 81.12 245 PHE A C 1
ATOM 1979 O O . PHE A 1 245 ? 23.547 2.461 -13.526 1.00 81.12 245 PHE A O 1
#

pLDDT: mean 93.08, std 4.43, range [76.19, 98.56]

Sequence (245 aa):
MLNIFTLANGRLFQEEIESLEELSKFQPIWVDLESPTLEEKRWIKQYYGLSIPEDAMDEDIEESARFYEEDNGELHIRSDFLIADDAEPRTVRVAFILNLVNDDLKSKGVLFSIHDEDVPVFRLLRMRARRAPGLIEDAKEVLLKLFDADAEYSADTLEGIYVELEKVSAQVLSGDVTDALAGEVLGAIARHEDLNGRIRRNMMDTRRAVSFMMRSKMLNAEQFEEARQILRDIESLDNHTAFLF

Secondary structure (DSSP, 8-state):
-EEEEEEETTEEEEEP-SSHHHHTT---SEEEEES--HHHHHHHHHHH-----TTTT-----HHHHEEE-TT-EEEEEEEEEE--SS--EEEEEEEEEESS-TTSTTBT-EEEEESS--HHHHHHHHHHHHSTTS-SSHHHHHHHHHHHHHHHHHHHHHHHHHHHHHHHHHHHTS---HHHHHHHHHHHHHHHHHHHHHHHHHHHHHHHHHHHHHTT---HHHHHHHHHHHHHHHHHHHHHHH--

Foldseek 3Di:
DKWFWADDQQFTDTDDDPDLVVVVVDLGQEIEAAQHDPVRQVSCCVQFVDHDDPCQQPPDPDLPVAFDADPQRKTKHWAWFWDPDPVDTDIWIKIWIAHCDRPVGSRHQHIYIHTHHDGVLLVVLNVCRRPDGNCDDTNLSSVLSSLLSRLVVLVVSLVVLVVLVVVLVVLVVVPPCDPVNVVVSVVSVVVSLVSLVRSLSNLVSSLSRLVSCVVVVVDDPVSVVSSVVSNVSSVVSNVSSVPSD

Solvent-accessible surface area (backbone atoms only — not comparable to full-atom values): 13512 Å² total; per-residue (Å²): 68,81,45,39,25,32,77,55,90,37,17,50,40,78,54,90,67,93,45,71,74,54,54,70,75,57,79,47,29,34,37,40,29,42,52,56,45,76,64,57,55,45,45,44,32,72,68,28,68,49,79,81,63,93,63,55,78,55,87,72,80,50,61,77,79,24,53,44,69,47,98,73,46,35,35,37,41,49,41,57,42,78,40,88,44,96,90,66,64,48,68,46,60,35,26,33,41,36,26,82,71,40,83,89,37,72,36,44,54,23,27,35,40,38,30,76,64,94,52,68,51,56,59,51,49,54,57,48,27,52,71,38,65,69,69,45,88,49,29,67,42,50,54,49,53,46,52,43,42,47,49,50,52,45,49,56,52,51,53,51,45,53,58,52,49,51,54,48,49,52,55,61,70,68,69,77,73,47,75,69,56,50,52,53,45,53,52,49,53,52,54,48,50,53,50,43,53,48,46,52,53,35,48,55,42,48,48,51,52,52,50,46,46,61,72,70,61,76,53,54,77,66,56,46,52,52,48,51,49,46,50,50,53,44,52,55,47,53,55,53,63,66,63,75,113

=== Feature glossary ===
Legend for the data blocks above and below:

— What the protein is —

The amino-acid sequence is the protein's primary structure: the linear order of residues from the N-terminus to the C-terminus, written in one-letter code. Everything else here — the 3D coordinates, the secondary structure, the domain annotations — is ultimately a consequence of this string.

Database cross-references. InterPro integrates a dozen domain/family signature databases into unified entries with residue-range hits. GO terms attach function/process/location labels with evidence codes. CATH codes position the fold in a four-level structural taxonomy. Organism is the NCBI-taxonomy species name.

— Where its atoms are —

The mmCIF block holds the 3D Cartesian coordinates of each backbone atom (N, Cα, C, O) in ångströms. mmCIF is the PDB's canonical archive format — a tagged-loop text representation of the atomic model.

The six renders are orthographic views along the three Cartesian axes in both directions. Representation (cartoon, sticks, or surface) and color scheme (sequence-rainbow or by-chain) vary across proteins so the training set covers all the common visualization conventions.

— Local backbone conformation —

Secondary structure is the local, repeating backbone conformation. DSSP classifies it into eight states by reading the hydrogen-bond network: three helix types (H, G, I), two β types (E, B), two non-regular types (T, S), and unstructured coil (-).

SS3 is a coarse helix/strand/coil call (letters a/b/c) made by the P-SEA algorithm from inter-Cα distances and dihedrals. It is less detailed than DSSP but needs only Cα positions.

Backbone dihedral angles. Every residue except chain termini has a φ (preceding-C → N → Cα → C) and a ψ (N → Cα → C → next-N). They are reported in degrees following the IUPAC sign convention. Secondary structure is essentially a statement about which (φ, ψ) basin each residue occupies.

— Global shape and packing —

The geometric summary reports three shape descriptors. Rg (radius of gyration) measures how spread out the Cα atoms are about their centre of mass; compact globular proteins have small Rg, elongated or unfolded ones large. Cα contacts (<8 Å, |i−j|>4) count long-range residue pairs in spatial proximity — high for tightly packed folds, near zero for rods or random coil. The bounding-box extents give the protein's footprint along x, y, z in Å.

Solvent accessibility: the surface area of each residue that a 1.4 Å water probe can touch, in Å². When only backbone atoms are present the absolute values are lower than full-atom SASA (side chains contribute most of the area) and are flagged as backbone-only.

Plot images: a contact map (which residues are close in 3D, as an N×N binary image), a Ramachandran scatter (backbone torsion angles, revealing secondary-structure composition at a glance), and — for AlphaFold structures — a PAE heatmap (pairwise prediction confidence).

— Structural neighborhood —

Foldseek's 3Di representation compresses backbone geometry into a per-residue letter drawn from a learned twenty-state alphabet. It captures the tertiary interaction pattern around each residue — which residues are packed against it in space, regardless of where they are in sequence.

Structural nearest neighbors (via Foldseek easy-search vs the PDB). Reported per hit: target PDB id, E-value, and alignment TM-score. A TM-score above ~0.5 is the conventional threshold for 'same fold'.

— Confidence and disorder —

pLDDT (predicted Local Distance Difference Test) is AlphaFold's per-residue confidence score, ranging from 0 to 100. Values above 90 indicate high confidence (typically well-packed cores); 70–90 is confident; 50–70 low confidence; below 50 usually means the region is disordered or the prediction is unreliable there. AlphaFold stores pLDDT in the mmCIF B-factor column.

For experimental (PDB) structures, the B-factor (temperature factor) quantifies the positional spread of each atom in the crystal — a combination of thermal vibration and static disorder — in units of Å². High B-factors mark flexible loops or poorly resolved regions; low B-factors mark the rigid, well-ordered core.

Predicted Aligned Error (PAE) is an AlphaFold confidence matrix: entry (i, j) is the expected error in the position of residue j, in ångströms, when the prediction is superimposed on the true structure at residue i. Low PAE within a block of residues means that block is internally rigid and well-predicted; high PAE between two blocks means their relative placement is uncertain even if each block individually is confident.